Protein AF-0000000086332291 (afdb_homodimer)

Nearest PDB structures (foldseek):
  6luk-assembly1_A  TM=1.009E+00  e=7.970E-09  Homo sapiens
  6luj-assembly1_D  TM=1.005E+00  e=1.489E-07  Homo sapiens
  5j8y-assembly2_D  TM=8.032E-01  e=4.039E-04  Drosophila melanogaster
  8p2m-assembly1_A  TM=8.450E-01  e=1.817E-02  Caenorhabditis elegans
  8p2m-assembly1_I  TM=8.475E-01  e=2.737E-02  Caenorhabditis elegans

Foldseek 3Di:
DDPPPPDPPDDPDDPCPDDDDDDDDDDDDPPPPDPPPPCPVPVPPPPPPDPPQLCPFFLVRQLVVVVVVVPVVLSVLSVVVRPGSNNLLVDDLCCQQPVSPDDNVVSVCCVPVPSVVSNVVVVVVVVD/DDPPDPPDPDPPDDPPPDDDPDDPDDDDDPPPPDDPPPCPVPVPPPPPPDPPQLCPFFLVRQLVVCVVVVNVVLSVLSVVVRPGSNNLLVDDLCCQCPVSPDHNVVSVCCVPVPSVVSNVVVVVVVVD

Structure (mmCIF, N/CA/C/O backbone):
data_AF-0000000086332291-model_v1
#
loop_
_entity.id
_entity.type
_entity.pdbx_description
1 polymer 'SAM domain-containing protein'
#
loop_
_atom_site.group_PDB
_atom_site.id
_atom_site.type_symbol
_atom_site.label_atom_id
_atom_site.label_alt_id
_atom_site.label_comp_id
_atom_site.label_asym_id
_atom_site.label_entity_id
_atom_site.label_seq_id
_atom_site.pdbx_PDB_ins_code
_atom_site.Cartn_x
_atom_site.Cartn_y
_atom_site.Cartn_z
_atom_site.occupancy
_atom_site.B_iso_or_equiv
_atom_site.auth_seq_id
_atom_site.auth_comp_id
_atom_site.auth_asym_id
_atom_site.auth_atom_id
_atom_site.pdbx_PDB_model_num
ATOM 1 N N . MET A 1 1 ? 34.625 -49.719 -41.875 1 24.56 1 MET A N 1
ATOM 2 C CA . MET A 1 1 ? 36 -50.156 -41.656 1 24.56 1 MET A CA 1
ATOM 3 C C . MET A 1 1 ? 36.125 -50.75 -40.25 1 24.56 1 MET A C 1
ATOM 5 O O . MET A 1 1 ? 35.219 -50.656 -39.438 1 24.56 1 MET A O 1
ATOM 9 N N . LEU A 1 2 ? 37.375 -50.656 -39.812 1 24 2 LEU A N 1
ATOM 10 C CA . LEU A 1 2 ? 38.281 -51.156 -38.812 1 24 2 LEU A CA 1
ATOM 11 C C . LEU A 1 2 ? 37.812 -50.781 -37.406 1 24 2 LEU A C 1
ATOM 13 O O . LEU A 1 2 ? 37.562 -49.594 -37.125 1 24 2 LEU A O 1
ATOM 17 N N . LEU A 1 3 ? 37.406 -51.844 -36.594 1 31.42 3 LEU A N 1
ATOM 18 C CA . LEU A 1 3 ? 37.062 -52.25 -35.219 1 31.42 3 LEU A CA 1
ATOM 19 C C . LEU A 1 3 ? 38.156 -51.844 -34.25 1 31.42 3 LEU A C 1
ATOM 21 O O . LEU A 1 3 ? 39.188 -52.5 -34.125 1 31.42 3 LEU A O 1
ATOM 25 N N . MET A 1 4 ? 38.75 -50.406 -34.406 1 28.39 4 MET A N 1
ATOM 26 C CA . MET A 1 4 ? 40 -50.281 -33.688 1 28.39 4 MET A CA 1
ATOM 27 C C . MET A 1 4 ? 39.844 -50.625 -32.219 1 28.39 4 MET A C 1
ATOM 29 O O . MET A 1 4 ? 38.938 -50.094 -31.547 1 28.39 4 MET A O 1
ATOM 33 N N . ASP A 1 5 ? 40.281 -51.812 -31.812 1 28.91 5 ASP A N 1
ATOM 34 C CA . ASP A 1 5 ? 40.281 -52.594 -30.578 1 28.91 5 ASP A CA 1
ATOM 35 C C . ASP A 1 5 ? 41.125 -51.906 -29.5 1 28.91 5 ASP A C 1
ATOM 37 O O . ASP A 1 5 ? 42.344 -52.094 -29.422 1 28.91 5 ASP A O 1
ATOM 41 N N . VAL A 1 6 ? 41.062 -50.438 -29.438 1 35.38 6 VAL A N 1
ATOM 42 C CA . VAL A 1 6 ? 42.156 -49.906 -28.625 1 35.38 6 VAL A CA 1
ATOM 43 C C . VAL A 1 6 ? 42.188 -50.625 -27.266 1 35.38 6 VAL A C 1
ATOM 45 O O . VAL A 1 6 ? 41.125 -51.062 -26.766 1 35.38 6 VAL A O 1
ATOM 48 N N . PRO A 1 7 ? 43.406 -51.031 -26.922 1 31.02 7 PRO A N 1
ATOM 49 C CA . PRO A 1 7 ? 44.031 -51.875 -25.875 1 31.02 7 PRO A CA 1
ATOM 50 C C . PRO A 1 7 ? 43.656 -51.406 -24.469 1 31.02 7 PRO A C 1
ATOM 52 O O . PRO A 1 7 ? 43.281 -50.25 -24.281 1 31.02 7 PRO A O 1
ATOM 55 N N . SER A 1 8 ? 43.438 -52.438 -23.562 1 27.67 8 SER A N 1
ATOM 56 C CA . SER A 1 8 ? 42.969 -52.688 -22.203 1 27.67 8 SER A CA 1
ATOM 57 C C . SER A 1 8 ? 43.875 -52 -21.188 1 27.67 8 SER A C 1
ATOM 59 O O . SER A 1 8 ? 44.969 -52.438 -20.922 1 27.67 8 SER A O 1
ATOM 61 N N . ARG A 1 9 ? 43.969 -50.5 -21.391 1 30.17 9 ARG A N 1
ATOM 62 C CA . ARG A 1 9 ? 44.906 -49.781 -20.531 1 30.17 9 ARG A CA 1
ATOM 63 C C . ARG A 1 9 ? 44.844 -50.281 -19.094 1 30.17 9 ARG A C 1
ATOM 65 O O . ARG A 1 9 ? 43.75 -50.344 -18.484 1 30.17 9 ARG A O 1
ATOM 72 N N . GLU A 1 10 ? 45.844 -51.156 -18.781 1 27.47 10 GLU A N 1
ATOM 73 C CA . GLU A 1 10 ? 46.125 -51.875 -17.531 1 27.47 10 GLU A CA 1
ATOM 74 C C . GLU A 1 10 ? 46.031 -50.938 -16.328 1 27.47 10 GLU A C 1
ATOM 76 O O . GLU A 1 10 ? 46.188 -49.719 -16.453 1 27.47 10 GLU A O 1
ATOM 81 N N . GLU A 1 11 ? 45.5 -51.438 -15.109 1 29.56 11 GLU A N 1
ATOM 82 C CA . GLU A 1 11 ? 44.812 -51.125 -13.852 1 29.56 11 GLU A CA 1
ATOM 83 C C . GLU A 1 11 ? 45.781 -50.531 -12.836 1 29.56 11 GLU A C 1
ATOM 85 O O . GLU A 1 11 ? 45.375 -50.156 -11.727 1 29.56 11 GLU A O 1
ATOM 90 N N . PRO A 1 12 ? 46.75 -49.438 -13.18 1 34.62 12 PRO A N 1
ATOM 91 C CA . PRO A 1 12 ? 47.875 -49.531 -12.273 1 34.62 12 PRO A CA 1
ATOM 92 C C . PRO A 1 12 ? 47.469 -49.531 -10.805 1 34.62 12 PRO A C 1
ATOM 94 O O . PRO A 1 12 ? 46.531 -48.812 -10.422 1 34.62 12 PRO A O 1
ATOM 97 N N . PRO A 1 13 ? 47.719 -50.688 -10.086 1 27.75 13 PRO A N 1
ATOM 98 C CA . PRO A 1 13 ? 47.188 -51.031 -8.773 1 27.75 13 PRO A CA 1
ATOM 99 C C . PRO A 1 13 ? 47.375 -49.938 -7.742 1 27.75 13 PRO A C 1
ATOM 101 O O . PRO A 1 13 ? 48.156 -48.969 -7.977 1 27.75 13 PRO A O 1
ATOM 104 N N . SER A 1 14 ? 47 -50.219 -6.426 1 28.84 14 SER A N 1
ATOM 105 C CA . SER A 1 14 ? 46.375 -49.812 -5.164 1 28.84 14 SER A CA 1
ATOM 106 C C . SER A 1 14 ? 47.406 -49.219 -4.211 1 28.84 14 SER A C 1
ATOM 108 O O . SER A 1 14 ? 48.188 -49.938 -3.613 1 28.84 14 SER A O 1
ATOM 110 N N . VAL A 1 15 ? 48.031 -48.062 -4.672 1 23.7 15 VAL A N 1
ATOM 111 C CA . VAL A 1 15 ? 49.156 -47.688 -3.805 1 23.7 15 VAL A CA 1
ATOM 112 C C . VAL A 1 15 ? 48.688 -47.625 -2.357 1 23.7 15 VAL A C 1
ATOM 114 O O . VAL A 1 15 ? 47.781 -46.844 -2.039 1 23.7 15 VAL A O 1
ATOM 117 N N . LYS A 1 16 ? 49 -48.625 -1.653 1 26.97 16 LYS A N 1
ATOM 118 C CA . LYS A 1 16 ? 48.625 -49 -0.288 1 26.97 16 LYS A CA 1
ATOM 119 C C . LYS A 1 16 ? 49.219 -48 0.719 1 26.97 16 LYS A C 1
ATOM 121 O O . LYS A 1 16 ? 49.219 -48.25 1.925 1 26.97 16 LYS A O 1
ATOM 126 N N . MET A 1 17 ? 49.406 -46.625 0.432 1 24.83 17 MET A N 1
ATOM 127 C CA . MET A 1 17 ? 50.406 -46.156 1.377 1 24.83 17 MET A CA 1
ATOM 128 C C . MET A 1 17 ? 49.969 -46.406 2.814 1 24.83 17 MET A C 1
ATOM 130 O O . MET A 1 17 ? 48.812 -46.125 3.168 1 24.83 17 MET A O 1
ATOM 134 N N . PRO A 1 18 ? 50.844 -47 3.605 1 23 18 PRO A N 1
ATOM 135 C CA . PRO A 1 18 ? 50.781 -47.688 4.887 1 23 18 PRO A CA 1
ATOM 136 C C . PRO A 1 18 ? 50.219 -46.812 6.012 1 23 18 PRO A C 1
ATOM 138 O O . PRO A 1 18 ? 49.25 -47.188 6.66 1 23 18 PRO A O 1
ATOM 141 N N . ASN A 1 19 ? 51.188 -46.344 6.852 1 21.98 19 ASN A N 1
ATOM 142 C CA . ASN A 1 19 ? 51.5 -46.812 8.195 1 21.98 19 ASN A CA 1
ATOM 143 C C . ASN A 1 19 ? 50.75 -46.031 9.258 1 21.98 19 ASN A C 1
ATOM 145 O O . ASN A 1 19 ? 50.094 -46.594 10.125 1 21.98 19 ASN A O 1
ATOM 149 N N . ASP A 1 20 ? 51.5 -44.969 10.031 1 22.02 20 ASP A N 1
ATOM 150 C CA . ASP A 1 20 ? 51.906 -45.062 11.422 1 22.02 20 ASP A CA 1
ATOM 151 C C . ASP A 1 20 ? 50.906 -44.406 12.352 1 22.02 20 ASP A C 1
ATOM 153 O O . ASP A 1 20 ? 49.969 -43.75 11.898 1 22.02 20 ASP A O 1
ATOM 157 N N . VAL A 1 21 ? 51.281 -43.188 12.953 1 24.91 21 VAL A N 1
ATOM 158 C CA . VAL A 1 21 ? 51.531 -42.969 14.383 1 24.91 21 VAL A CA 1
ATOM 159 C C . VAL A 1 21 ? 50.219 -42.625 15.086 1 24.91 21 VAL A C 1
ATOM 161 O O . VAL A 1 21 ? 49.25 -42.25 14.438 1 24.91 21 VAL A O 1
ATOM 164 N N . PRO A 1 22 ? 50.156 -41.375 16.031 1 24.56 22 PRO A N 1
ATOM 165 C CA . PRO A 1 22 ? 50.188 -41.344 17.5 1 24.56 22 PRO A CA 1
ATOM 166 C C . PRO A 1 22 ? 48.781 -41.312 18.109 1 24.56 22 PRO A C 1
ATOM 168 O O . PRO A 1 22 ? 47.812 -40.938 17.438 1 24.56 22 PRO A O 1
ATOM 171 N N . ALA A 1 23 ? 48.781 -41.531 19.484 1 25.06 23 ALA A N 1
ATOM 172 C CA . ALA A 1 23 ? 47.906 -42.062 20.516 1 25.06 23 ALA A CA 1
ATOM 173 C C . ALA A 1 23 ? 46.75 -41.125 20.844 1 25.06 23 ALA A C 1
ATOM 175 O O . ALA A 1 23 ? 45.594 -41.5 20.766 1 25.06 23 ALA A O 1
ATOM 176 N N . ALA A 1 24 ? 46.906 -40.438 22.109 1 20.72 24 ALA A N 1
ATOM 177 C CA . ALA A 1 24 ? 46.125 -40.719 23.312 1 20.72 24 ALA A CA 1
ATOM 178 C C . ALA A 1 24 ? 44.906 -39.812 23.406 1 20.72 24 ALA A C 1
ATOM 180 O O . ALA A 1 24 ? 43.781 -40.281 23.562 1 20.72 24 ALA A O 1
ATOM 181 N N . ASP A 1 25 ? 45.062 -38.531 24.141 1 23.64 25 ASP A N 1
ATOM 182 C CA . ASP A 1 25 ? 44.562 -38.281 25.5 1 23.64 25 ASP A CA 1
ATOM 183 C C . ASP A 1 25 ? 43.125 -37.844 25.484 1 23.64 25 ASP A C 1
ATOM 185 O O . ASP A 1 25 ? 42.625 -37.375 24.469 1 23.64 25 ASP A O 1
ATOM 189 N N . GLY A 1 26 ? 42.406 -37.781 26.703 1 20.34 26 GLY A N 1
ATOM 190 C CA . GLY A 1 26 ? 41.125 -38.031 27.312 1 20.34 26 GLY A CA 1
ATOM 191 C C . GLY A 1 26 ? 40.188 -36.844 27.172 1 20.34 26 GLY A C 1
ATOM 192 O O . GLY A 1 26 ? 39.031 -36.906 27.609 1 20.34 26 GLY A O 1
ATOM 193 N N . LYS A 1 27 ? 40.781 -35.562 27.422 1 24.64 27 LYS A N 1
ATOM 194 C CA . LYS A 1 27 ? 40.031 -34.719 28.344 1 24.64 27 LYS A CA 1
ATOM 195 C C . LYS A 1 27 ? 38.562 -34.625 27.938 1 24.64 27 LYS A C 1
ATOM 197 O O . LYS A 1 27 ? 38.25 -34.719 26.75 1 24.64 27 LYS A O 1
ATOM 202 N N . GLU A 1 28 ? 37.875 -33.5 28.594 1 27.2 28 GLU A N 1
ATOM 203 C CA . GLU A 1 28 ? 36.656 -33.312 29.359 1 27.2 28 GLU A CA 1
ATOM 204 C C . GLU A 1 28 ? 35.469 -33.031 28.422 1 27.2 28 GLU A C 1
ATOM 206 O O . GLU A 1 28 ? 35.656 -32.594 27.297 1 27.2 28 GLU A O 1
ATOM 211 N N . PRO A 1 29 ? 34.25 -33.094 29.156 1 26.3 29 PRO A N 1
ATOM 212 C CA . PRO A 1 29 ? 32.812 -33.281 28.797 1 26.3 29 PRO A CA 1
ATOM 213 C C . PRO A 1 29 ? 32.281 -32.094 27.984 1 26.3 29 PRO A C 1
ATOM 21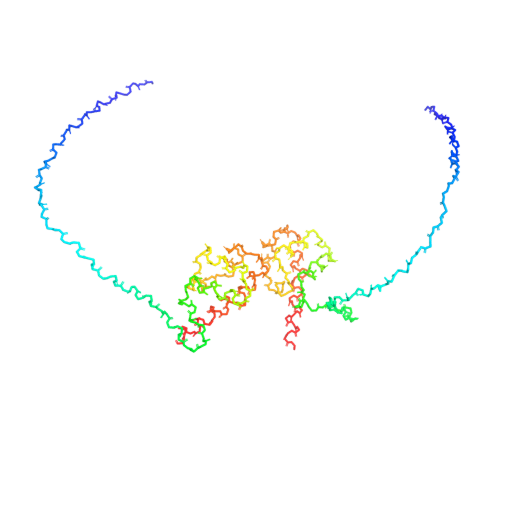5 O O . PRO A 1 29 ? 32.812 -30.984 28.047 1 26.3 29 PRO A O 1
ATOM 218 N N . ALA A 1 30 ? 31.594 -32.344 27.078 1 28.08 30 ALA A N 1
ATOM 219 C CA . ALA A 1 30 ? 30.766 -31.641 26.094 1 28.08 30 ALA A CA 1
ATOM 220 C C . ALA A 1 30 ? 29.719 -30.766 26.781 1 28.08 30 ALA A C 1
ATOM 222 O O . ALA A 1 30 ? 28.766 -30.328 26.141 1 28.08 30 ALA A O 1
ATOM 223 N N . GLY A 1 31 ? 30.031 -30.203 27.969 1 25.56 31 GLY A N 1
ATOM 224 C CA . GLY A 1 31 ? 28.719 -29.844 28.453 1 25.56 31 GLY A CA 1
ATOM 225 C C . GLY A 1 31 ? 27.922 -29.031 27.453 1 25.56 31 GLY A C 1
ATOM 226 O O . GLY A 1 31 ? 28.469 -28.219 26.719 1 25.56 31 GLY A O 1
ATOM 227 N N . VAL A 1 32 ? 26.672 -29.531 27.125 1 31.48 32 VAL A N 1
ATOM 228 C CA . VAL A 1 32 ? 25.531 -29.219 26.281 1 31.48 32 VAL A CA 1
ATOM 229 C C . VAL A 1 32 ? 24.984 -27.844 26.625 1 31.48 32 VAL A C 1
ATOM 231 O O . VAL A 1 32 ? 24.312 -27.656 27.641 1 31.48 32 VAL A O 1
ATOM 234 N N . GLU A 1 33 ? 25.766 -26.844 26.984 1 30.08 33 GLU A N 1
ATOM 235 C CA . GLU A 1 33 ? 24.891 -25.781 27.484 1 30.08 33 GLU A CA 1
ATOM 236 C C . GLU A 1 33 ? 23.797 -25.453 26.469 1 30.08 33 GLU A C 1
ATOM 238 O O . GLU A 1 33 ? 24.031 -25.516 25.266 1 30.08 33 GLU A O 1
ATOM 243 N N . ASN A 1 34 ? 22.5 -25.344 27.047 1 27.5 34 ASN A N 1
ATOM 244 C CA . ASN A 1 34 ? 21.125 -25.094 26.641 1 27.5 34 ASN A CA 1
ATOM 245 C C . ASN A 1 34 ? 21 -23.781 25.875 1 27.5 34 ASN A C 1
ATOM 247 O O . ASN A 1 34 ? 21.266 -22.703 26.422 1 27.5 34 ASN A O 1
ATOM 251 N N . LYS A 1 35 ? 21.344 -23.766 24.688 1 28.61 35 LYS A N 1
ATOM 252 C CA . LYS A 1 35 ? 20.984 -22.688 23.766 1 28.61 35 LYS A CA 1
ATOM 253 C C . LYS A 1 35 ? 19.547 -22.219 23.969 1 28.61 35 LYS A C 1
ATOM 255 O O . LYS A 1 35 ? 18.625 -23.031 23.953 1 28.61 35 LYS A O 1
ATOM 260 N N . THR A 1 36 ? 19.406 -21.266 24.828 1 29.56 36 THR A N 1
ATOM 261 C CA . THR A 1 36 ? 18.172 -20.531 25.062 1 29.56 36 THR A CA 1
ATOM 262 C C . THR A 1 36 ? 17.469 -20.25 23.734 1 29.56 36 THR A C 1
ATOM 264 O O . THR A 1 36 ? 18.109 -19.875 22.75 1 29.56 36 THR A O 1
ATOM 267 N N . ASN A 1 37 ? 16.328 -20.938 23.516 1 27.38 37 ASN A N 1
ATOM 268 C CA . ASN A 1 37 ? 15.266 -20.984 22.5 1 27.38 37 ASN A CA 1
ATOM 269 C C . ASN A 1 37 ? 14.742 -19.578 22.203 1 27.38 37 ASN A C 1
ATOM 271 O O . ASN A 1 37 ? 14.133 -18.938 23.062 1 27.38 37 ASN A O 1
ATOM 275 N N . GLY A 1 38 ? 15.578 -18.625 21.797 1 30.72 38 GLY A N 1
ATOM 276 C CA . GLY A 1 38 ? 14.875 -17.469 21.266 1 30.72 38 GLY A CA 1
ATOM 277 C C . GLY A 1 38 ? 13.57 -17.828 20.562 1 30.72 38 GLY A C 1
ATOM 278 O O . GLY A 1 38 ? 13.555 -18.656 19.656 1 30.72 38 GLY A O 1
ATOM 279 N N . SER A 1 39 ? 12.516 -17.812 21.312 1 33.56 39 SER A N 1
ATOM 280 C CA . SER A 1 39 ? 11.141 -18.109 20.906 1 33.56 39 SER A CA 1
ATOM 281 C C . SER A 1 39 ? 10.789 -17.391 19.609 1 33.56 39 SER A C 1
ATOM 283 O O . SER A 1 39 ? 10.539 -16.188 19.594 1 33.56 39 SER A O 1
ATOM 285 N N . VAL A 1 40 ? 11.625 -17.422 18.625 1 36.62 40 VAL A N 1
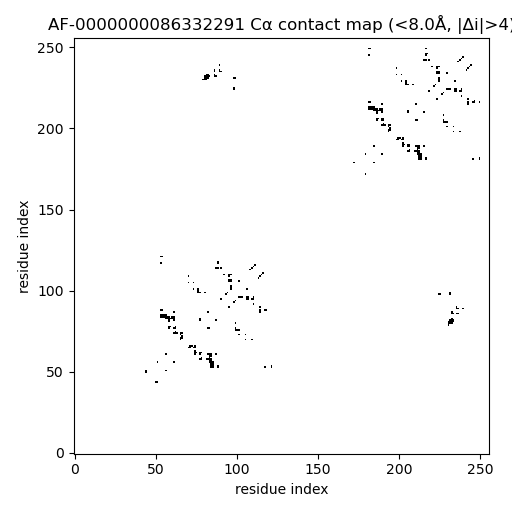ATOM 286 C CA . VAL A 1 40 ? 10.953 -17.125 17.359 1 36.62 40 VAL A CA 1
ATOM 287 C C . VAL A 1 40 ? 9.547 -17.719 17.375 1 36.62 40 VAL A C 1
ATOM 289 O O . VAL A 1 40 ? 9.375 -18.922 17.516 1 36.62 40 VAL A O 1
ATOM 292 N N . GLU A 1 41 ? 8.664 -17.047 18.062 1 33.22 41 GLU A N 1
ATOM 293 C CA . GLU A 1 41 ? 7.262 -17.438 17.922 1 33.22 41 GLU A CA 1
ATOM 294 C C . GLU A 1 41 ? 6.957 -17.953 16.531 1 33.22 41 GLU A C 1
ATOM 296 O O . GLU A 1 41 ? 7.016 -17.203 15.547 1 33.22 41 GLU A O 1
ATOM 301 N N . ASN A 1 42 ? 7.582 -18.922 16.062 1 32.16 42 ASN A N 1
ATOM 302 C CA . ASN A 1 42 ? 7.066 -19.828 15.039 1 32.16 42 ASN A CA 1
ATOM 303 C C . ASN A 1 42 ? 5.543 -19.906 15.086 1 32.16 42 ASN A C 1
ATOM 305 O O . ASN A 1 42 ? 4.98 -20.562 15.969 1 32.16 42 ASN A O 1
ATOM 309 N N . LYS A 1 43 ? 4.824 -18.719 14.992 1 35.47 43 LYS A N 1
ATOM 310 C CA . LYS A 1 43 ? 3.391 -18.891 14.781 1 35.47 43 LYS A CA 1
ATOM 311 C C . LYS A 1 43 ? 3.08 -20.25 14.156 1 35.47 43 LYS A C 1
ATOM 313 O O . LYS A 1 43 ? 3.643 -20.594 13.117 1 35.47 43 LYS A O 1
ATOM 318 N N . THR A 1 44 ? 2.826 -21.203 14.906 1 35.78 44 THR A N 1
ATOM 319 C CA . THR A 1 44 ? 2.334 -22.562 14.727 1 35.78 44 THR A CA 1
ATOM 320 C C . THR A 1 44 ? 1.535 -22.688 13.438 1 35.78 44 THR A C 1
ATOM 322 O O . THR A 1 44 ? 0.712 -21.828 13.125 1 35.78 44 THR A O 1
ATOM 325 N N . VAL A 1 45 ? 2.15 -23.094 12.32 1 42.16 45 VAL A N 1
ATOM 326 C CA . VAL A 1 45 ? 1.347 -23.75 11.297 1 42.16 45 VAL A CA 1
ATOM 327 C C . VAL A 1 45 ? 0.173 -24.469 11.953 1 42.16 45 VAL A C 1
ATOM 329 O O . VAL A 1 45 ? 0.36 -25.484 12.625 1 42.16 45 VAL A O 1
ATOM 332 N N . GLU A 1 46 ? -0.603 -23.859 12.781 1 40.69 46 GLU A N 1
ATOM 333 C CA . GLU A 1 46 ? -1.741 -24.672 13.211 1 40.69 46 GLU A CA 1
ATOM 334 C C . GLU A 1 46 ? -2.061 -25.766 12.188 1 40.69 46 GLU A C 1
ATOM 336 O O . GLU A 1 46 ? -1.825 -25.594 10.992 1 40.69 46 GLU A O 1
ATOM 341 N N . GLU A 1 47 ? -2.092 -27.031 12.508 1 39.47 47 GLU A N 1
ATOM 342 C CA . GLU A 1 47 ? -2.461 -28.312 11.914 1 39.47 47 GLU A CA 1
ATOM 343 C C . GLU A 1 47 ? -3.5 -28.125 10.812 1 39.47 47 GLU A C 1
ATOM 345 O O . GLU A 1 47 ? -3.959 -29.094 10.211 1 39.47 47 GLU A O 1
ATOM 350 N N . ASN A 1 48 ? -4.469 -27.297 10.977 1 42.41 48 ASN A N 1
ATOM 351 C CA . ASN A 1 48 ? -5.578 -27.406 10.031 1 42.41 48 ASN A CA 1
ATOM 352 C C . ASN A 1 48 ? -5.168 -26.953 8.633 1 42.41 48 ASN A C 1
ATOM 354 O O . ASN A 1 48 ? -4.98 -25.766 8.398 1 42.41 48 ASN A O 1
ATOM 358 N N . GLY A 1 49 ? -4.039 -27.484 7.895 1 48.97 49 GLY A N 1
ATOM 359 C CA . GLY A 1 49 ? -3.656 -27.312 6.504 1 48.97 49 GLY A CA 1
ATOM 360 C C . GLY A 1 49 ? -3.885 -25.906 5.992 1 48.97 49 GLY A C 1
ATOM 361 O O . GLY A 1 49 ? -3.836 -25.656 4.785 1 48.97 49 GLY A O 1
ATOM 362 N N . GLN A 1 50 ? -4.68 -25.109 6.586 1 56.94 50 GLN A N 1
ATOM 363 C CA . GLN A 1 50 ? -5.141 -23.844 6.047 1 56.94 50 GLN A CA 1
ATOM 364 C C . GLN A 1 50 ? -4.059 -22.766 6.168 1 56.94 50 GLN A C 1
ATOM 366 O O . GLN A 1 50 ? -3.438 -22.625 7.223 1 56.94 50 GLN A O 1
ATOM 371 N N . PHE A 1 51 ? -3.377 -22.391 5.164 1 66.75 51 PHE A N 1
ATOM 372 C CA . PHE A 1 51 ? -2.49 -21.234 5.168 1 66.75 51 PHE A CA 1
ATOM 373 C C . PHE A 1 51 ? -3.033 -20.141 6.078 1 66.75 51 PHE A C 1
ATOM 375 O O . PHE A 1 51 ? -4.246 -19.984 6.215 1 66.75 51 PHE A O 1
ATOM 382 N N . PRO A 1 52 ? -2.088 -19.75 6.945 1 82.38 52 PRO A N 1
ATOM 383 C CA . PRO A 1 52 ? -2.51 -18.625 7.789 1 82.38 52 PRO A CA 1
ATOM 384 C C . PRO A 1 52 ? -3.215 -17.531 6.996 1 82.38 52 PRO A C 1
ATOM 386 O O . PRO A 1 52 ? -3.055 -17.438 5.777 1 82.38 52 PRO A O 1
ATOM 389 N N . ASP A 1 53 ? -4.07 -16.938 7.586 1 91.94 53 ASP A N 1
ATOM 390 C CA . ASP A 1 53 ? -4.781 -15.797 7.016 1 91.94 53 ASP A CA 1
ATOM 391 C C . ASP A 1 53 ? -3.805 -14.789 6.414 1 91.94 53 ASP A C 1
ATOM 393 O O . ASP A 1 53 ? -2.895 -14.312 7.098 1 91.94 53 ASP A O 1
ATOM 397 N N . PRO A 1 54 ? -3.916 -14.531 5.121 1 96.12 54 PRO A N 1
ATOM 398 C CA . PRO A 1 54 ? -3.02 -13.586 4.453 1 96.12 54 PRO A CA 1
ATOM 399 C C . PRO A 1 54 ? -2.91 -12.25 5.195 1 96.12 54 PRO A C 1
ATOM 401 O O . PRO A 1 54 ? -1.859 -11.609 5.16 1 96.12 54 PRO A O 1
ATOM 404 N N . ALA A 1 55 ? -3.973 -11.953 5.863 1 95.75 55 ALA A N 1
ATOM 405 C CA . ALA A 1 55 ? -3.963 -10.688 6.598 1 95.75 55 ALA A CA 1
ATOM 406 C C . ALA A 1 55 ? -2.887 -10.688 7.68 1 95.75 55 ALA A C 1
ATOM 408 O O . ALA A 1 55 ? -2.492 -9.633 8.172 1 95.75 55 ALA A O 1
ATOM 409 N N . GLU A 1 56 ? -2.41 -11.82 8.031 1 96.25 56 GLU A N 1
ATOM 410 C CA . GLU A 1 56 ? -1.415 -11.953 9.094 1 96.25 56 GLU A CA 1
ATOM 411 C C . GLU A 1 56 ? -0.045 -12.305 8.523 1 96.25 56 GLU A C 1
ATOM 413 O O . GLU A 1 56 ? 0.921 -12.469 9.273 1 96.25 56 GLU A O 1
ATOM 418 N N . TRP A 1 57 ? 0.028 -12.367 7.223 1 97.94 57 TRP A N 1
ATOM 419 C CA . TRP A 1 57 ? 1.287 -12.742 6.59 1 97.94 57 TRP A CA 1
ATOM 420 C C . TRP A 1 57 ? 2.332 -11.648 6.766 1 97.94 57 TRP A C 1
ATOM 422 O O . TRP A 1 57 ? 2.029 -10.461 6.609 1 97.94 57 TRP A O 1
ATOM 432 N N . ALA A 1 58 ? 3.514 -12.039 7.094 1 97.81 58 ALA A N 1
ATOM 433 C CA . ALA A 1 58 ? 4.688 -11.18 6.969 1 97.81 58 ALA A CA 1
ATOM 434 C C . ALA A 1 58 ? 5.227 -11.188 5.539 1 97.81 58 ALA A C 1
ATOM 436 O O . ALA A 1 58 ? 4.793 -11.992 4.711 1 97.81 58 ALA A O 1
ATOM 437 N N . VAL A 1 59 ? 6.227 -10.305 5.332 1 98.56 59 VAL A N 1
ATOM 438 C CA . VAL A 1 59 ? 6.848 -10.227 4.016 1 98.56 59 VAL A CA 1
ATOM 439 C C . VAL A 1 59 ? 7.414 -11.586 3.625 1 98.56 59 VAL A C 1
ATOM 441 O O . VAL A 1 59 ? 7.25 -12.031 2.486 1 98.56 59 VAL A O 1
ATOM 444 N N . THR A 1 60 ? 7.98 -12.258 4.531 1 98.19 60 THR A N 1
ATOM 445 C CA . THR A 1 60 ? 8.594 -13.555 4.273 1 98.19 60 THR A CA 1
ATOM 446 C C . THR A 1 60 ? 7.531 -14.586 3.893 1 98.19 60 THR A C 1
ATOM 448 O O . THR A 1 60 ? 7.77 -15.445 3.043 1 98.19 60 THR A O 1
ATOM 451 N N . ASP A 1 61 ? 6.398 -14.469 4.512 1 98.12 61 ASP A N 1
ATOM 452 C CA . ASP A 1 61 ? 5.305 -15.383 4.199 1 98.12 61 ASP A CA 1
ATOM 453 C C . ASP A 1 61 ? 4.801 -15.172 2.773 1 98.12 61 ASP A C 1
ATOM 455 O O . ASP A 1 61 ? 4.504 -16.141 2.062 1 98.12 61 ASP A O 1
ATOM 459 N N . VAL A 1 62 ? 4.738 -13.922 2.332 1 98.5 62 VAL A N 1
ATOM 460 C CA . VAL A 1 62 ? 4.297 -13.594 0.982 1 98.5 62 VAL A CA 1
ATOM 461 C C . VAL A 1 62 ? 5.285 -14.156 -0.038 1 98.5 62 VAL A C 1
ATOM 463 O O . VAL A 1 62 ? 4.883 -14.766 -1.029 1 98.5 62 VAL A O 1
ATOM 466 N N . VAL A 1 63 ? 6.516 -14.008 0.262 1 98.56 63 VAL A N 1
ATOM 467 C CA . VAL A 1 63 ? 7.57 -14.492 -0.624 1 98.56 63 VAL A CA 1
ATOM 468 C C . VAL A 1 63 ? 7.48 -16 -0.757 1 98.56 63 VAL A C 1
ATOM 470 O O . VAL A 1 63 ? 7.516 -16.547 -1.868 1 98.56 63 VAL A O 1
ATOM 473 N N . ASP A 1 64 ? 7.301 -16.656 0.364 1 97.94 64 ASP A N 1
ATOM 474 C CA . ASP A 1 64 ? 7.227 -18.109 0.366 1 97.94 64 ASP A CA 1
ATOM 475 C C . ASP A 1 64 ? 5.996 -18.594 -0.395 1 97.94 64 ASP A C 1
ATOM 477 O O . ASP A 1 64 ? 6.055 -19.609 -1.099 1 97.94 64 ASP A O 1
ATOM 481 N N . TYR A 1 65 ? 4.914 -17.922 -0.249 1 97.81 65 TYR A N 1
ATOM 482 C CA . TYR A 1 65 ? 3.689 -18.281 -0.957 1 97.81 65 TYR A CA 1
ATOM 483 C C . TYR A 1 65 ? 3.908 -18.266 -2.465 1 97.81 65 TYR A C 1
ATOM 485 O O . TYR A 1 65 ? 3.541 -19.219 -3.156 1 97.81 65 TYR A O 1
ATOM 493 N N . PHE A 1 66 ? 4.52 -17.234 -2.959 1 98.38 66 PHE A N 1
ATOM 494 C CA . PHE A 1 66 ? 4.633 -17.094 -4.406 1 98.38 66 PHE A CA 1
ATOM 495 C C . PHE A 1 66 ? 5.73 -18 -4.953 1 98.38 66 PHE A C 1
ATOM 497 O O . PHE A 1 66 ? 5.645 -18.469 -6.086 1 98.38 66 PHE A O 1
ATOM 504 N N . LYS A 1 67 ? 6.742 -18.266 -4.098 1 98.19 67 LYS A N 1
ATOM 505 C CA . LYS A 1 67 ? 7.695 -19.297 -4.5 1 98.19 67 LYS A CA 1
ATOM 506 C C . LYS A 1 67 ? 7.012 -20.656 -4.668 1 98.19 67 LYS A C 1
ATOM 508 O O . LYS A 1 67 ? 7.219 -21.328 -5.672 1 98.19 67 LYS A O 1
ATOM 513 N N . ALA A 1 68 ? 6.188 -20.969 -3.697 1 97.31 68 ALA A N 1
ATOM 514 C CA . ALA A 1 68 ? 5.469 -22.234 -3.723 1 97.31 68 ALA A CA 1
ATOM 515 C C . ALA A 1 68 ? 4.492 -22.281 -4.895 1 97.31 68 ALA A C 1
ATOM 517 O O . ALA A 1 68 ? 4.238 -23.359 -5.449 1 97.31 68 ALA A O 1
ATOM 518 N N . ALA A 1 69 ? 4.023 -21.156 -5.348 1 97.38 69 ALA A N 1
ATOM 519 C CA . ALA A 1 69 ? 3.047 -21.062 -6.43 1 97.38 69 ALA A CA 1
ATOM 520 C C . ALA A 1 69 ? 3.732 -21.078 -7.793 1 97.38 69 ALA A C 1
ATOM 522 O O . ALA A 1 69 ? 3.066 -21.062 -8.828 1 97.38 69 ALA A O 1
ATOM 523 N N . GLY A 1 70 ? 4.98 -21.062 -7.812 1 97.75 70 GLY A N 1
ATOM 524 C CA . GLY A 1 70 ? 5.727 -21.203 -9.055 1 97.75 70 GLY A CA 1
ATOM 525 C C . GLY A 1 70 ? 6.316 -19.891 -9.547 1 97.75 70 GLY A C 1
ATOM 526 O O . GLY A 1 70 ? 6.789 -19.812 -10.68 1 97.75 70 GLY A O 1
ATOM 527 N N . PHE A 1 71 ? 6.262 -18.844 -8.742 1 98.44 71 PHE A N 1
ATOM 528 C CA . PHE A 1 71 ? 6.785 -17.531 -9.109 1 98.44 71 PHE A CA 1
ATOM 529 C C . PHE A 1 71 ? 8.047 -17.203 -8.32 1 98.44 71 PHE A C 1
ATOM 531 O O . PHE A 1 71 ? 8.148 -16.141 -7.699 1 98.44 71 PHE A O 1
ATOM 538 N N . GLU A 1 72 ? 9 -18.125 -8.406 1 97.94 72 GLU A N 1
ATOM 539 C CA . GLU A 1 72 ? 10.227 -18 -7.637 1 97.94 72 GLU A CA 1
ATOM 540 C C . GLU A 1 72 ? 11.031 -16.781 -8.078 1 97.94 72 GLU A C 1
ATOM 542 O O . GLU A 1 72 ? 11.617 -16.078 -7.246 1 97.94 72 GLU A O 1
ATOM 547 N N . GLU A 1 73 ? 11.031 -16.516 -9.414 1 98.19 73 GLU A N 1
ATOM 548 C CA . GLU A 1 73 ? 11.797 -15.398 -9.961 1 98.19 73 GLU A CA 1
ATOM 549 C C . GLU A 1 73 ? 11.188 -14.055 -9.555 1 98.19 73 GLU A C 1
ATOM 551 O O . GLU A 1 73 ? 11.906 -13.078 -9.344 1 98.19 73 GLU A O 1
ATOM 556 N N . GLN A 1 74 ? 9.898 -14.031 -9.406 1 98.38 74 GLN A N 1
ATOM 557 C CA . GLN A 1 74 ? 9.188 -12.781 -9.125 1 98.38 74 GLN A CA 1
ATOM 558 C C . GLN A 1 74 ? 9.016 -12.578 -7.629 1 98.38 74 GLN A C 1
ATOM 560 O O . GLN A 1 74 ? 8.75 -11.461 -7.176 1 98.38 74 GLN A O 1
ATOM 565 N N . ALA A 1 75 ? 9.164 -13.641 -6.836 1 98.75 75 ALA A N 1
ATOM 566 C CA . ALA A 1 75 ? 8.898 -13.586 -5.402 1 98.75 75 ALA A CA 1
ATOM 567 C C . ALA A 1 75 ? 9.789 -12.555 -4.719 1 98.75 75 ALA A C 1
ATOM 569 O O . ALA A 1 75 ? 9.383 -11.914 -3.748 1 98.75 75 ALA A O 1
ATOM 570 N N . GLY A 1 76 ? 10.945 -12.32 -5.25 1 98.44 76 GLY A N 1
ATOM 571 C CA . GLY A 1 76 ? 11.875 -11.359 -4.68 1 98.44 76 GLY A CA 1
ATOM 572 C C . GLY A 1 76 ? 11.359 -9.938 -4.73 1 98.44 76 GLY A C 1
ATOM 573 O O . GLY A 1 76 ? 11.75 -9.102 -3.91 1 98.44 76 GLY A O 1
ATOM 574 N N . ALA A 1 77 ? 10.531 -9.641 -5.668 1 98.69 77 ALA A N 1
ATOM 575 C CA . ALA A 1 77 ? 9.961 -8.297 -5.801 1 98.69 77 ALA A CA 1
ATOM 576 C C . ALA A 1 77 ? 9.125 -7.934 -4.578 1 98.69 77 ALA A C 1
ATOM 578 O O . ALA A 1 77 ? 9.117 -6.781 -4.141 1 98.69 77 ALA A O 1
ATOM 579 N N . PHE A 1 78 ? 8.438 -8.906 -4.035 1 98.81 78 PHE A N 1
ATOM 580 C CA . PHE A 1 78 ? 7.602 -8.68 -2.861 1 98.81 78 PHE A CA 1
ATOM 581 C C . PHE A 1 78 ? 8.461 -8.375 -1.638 1 98.81 78 PHE A C 1
ATOM 583 O O . PHE A 1 78 ? 8.062 -7.59 -0.776 1 98.81 78 PHE A O 1
ATOM 590 N N . GLN A 1 79 ? 9.57 -8.953 -1.624 1 98.62 79 GLN A N 1
ATOM 591 C CA . GLN A 1 79 ? 10.523 -8.664 -0.557 1 98.62 79 GLN A CA 1
ATOM 592 C C . GLN A 1 79 ? 11.133 -7.281 -0.724 1 98.62 79 GLN A C 1
ATOM 594 O O . GLN A 1 79 ? 11.18 -6.496 0.228 1 98.62 79 GLN A O 1
ATOM 599 N N . ASP A 1 80 ? 11.578 -6.984 -1.921 1 98.56 80 ASP A N 1
ATOM 600 C CA . ASP A 1 80 ? 12.203 -5.699 -2.219 1 98.56 80 ASP A CA 1
ATOM 601 C C . ASP A 1 80 ? 11.25 -4.543 -1.926 1 98.56 80 ASP A C 1
ATOM 603 O O . ASP A 1 80 ? 11.672 -3.488 -1.45 1 98.56 80 ASP A O 1
ATOM 607 N N . GLN A 1 81 ? 10.016 -4.695 -2.16 1 98.5 81 GLN A N 1
ATOM 608 C CA . GLN A 1 81 ? 9 -3.656 -2.016 1 98.5 81 GLN A CA 1
ATOM 609 C C . GLN A 1 81 ? 8.336 -3.723 -0.644 1 98.5 81 GLN A C 1
ATOM 611 O O . GLN A 1 81 ? 7.41 -2.961 -0.36 1 98.5 81 GLN A O 1
ATOM 616 N N . GLU A 1 82 ? 8.781 -4.664 0.204 1 98.69 82 GLU A N 1
ATOM 617 C CA . GLU A 1 82 ? 8.305 -4.836 1.572 1 98.69 82 GLU A CA 1
ATOM 618 C C . GLU A 1 82 ? 6.793 -5.055 1.602 1 98.69 82 GLU A C 1
ATOM 620 O O . GLU A 1 82 ? 6.082 -4.414 2.379 1 98.69 82 GLU A O 1
ATOM 625 N N . ILE A 1 83 ? 6.336 -5.93 0.693 1 98.88 83 ILE A N 1
ATOM 626 C CA . ILE A 1 83 ? 4.914 -6.258 0.621 1 98.88 83 ILE A CA 1
ATOM 627 C C . ILE A 1 83 ? 4.602 -7.402 1.585 1 98.88 83 ILE A C 1
ATOM 629 O O . ILE A 1 83 ? 4.965 -8.555 1.33 1 98.88 83 ILE A O 1
ATOM 633 N N . ASP A 1 84 ? 3.91 -7.02 2.637 1 98.62 84 ASP A N 1
ATOM 634 C CA . ASP A 1 84 ? 3.359 -8.008 3.559 1 98.62 84 ASP A CA 1
ATOM 635 C C . ASP A 1 84 ? 1.93 -8.383 3.174 1 98.62 84 ASP A C 1
ATOM 637 O O . ASP A 1 84 ? 1.433 -7.961 2.129 1 98.62 84 ASP A O 1
ATOM 641 N N . GLY A 1 85 ? 1.323 -9.289 3.939 1 98.69 85 GLY A N 1
ATOM 642 C CA . GLY A 1 85 ? -0.038 -9.719 3.658 1 98.69 85 GLY A CA 1
ATOM 643 C C . GLY A 1 85 ? -1.019 -8.562 3.566 1 98.69 85 GLY A C 1
ATOM 644 O O . GLY A 1 85 ? -1.817 -8.5 2.629 1 98.69 85 GLY A O 1
ATOM 645 N N . LYS A 1 86 ? -0.917 -7.648 4.492 1 98.31 86 LYS A N 1
ATOM 646 C CA . LYS A 1 86 ? -1.799 -6.484 4.473 1 98.31 86 LYS A CA 1
ATOM 647 C C . LYS A 1 86 ? -1.602 -5.664 3.201 1 98.31 86 LYS A C 1
ATOM 649 O O . LYS A 1 86 ? -2.574 -5.25 2.566 1 98.31 86 LYS A O 1
ATOM 654 N N . SER A 1 87 ? -0.383 -5.508 2.881 1 98.81 87 SER A N 1
ATOM 655 C CA . SER A 1 87 ? -0.087 -4.797 1.644 1 98.81 87 SER A CA 1
ATOM 656 C C . SER A 1 87 ? -0.585 -5.57 0.427 1 98.81 87 SER A C 1
ATOM 658 O O . SER A 1 87 ? -1.122 -4.98 -0.513 1 98.81 87 SER A O 1
ATOM 660 N N . LEU A 1 88 ? -0.408 -6.84 0.442 1 98.69 88 LEU A N 1
ATOM 661 C CA . LEU A 1 88 ? -0.855 -7.707 -0.642 1 98.69 88 LEU A CA 1
ATOM 662 C C . LEU A 1 88 ? -2.355 -7.555 -0.875 1 98.69 88 LEU A C 1
ATOM 664 O O . LEU A 1 88 ? -2.801 -7.445 -2.02 1 98.69 88 LEU A O 1
ATOM 668 N N . LEU A 1 89 ? -3.043 -7.516 0.205 1 98.38 89 LEU A N 1
ATOM 669 C CA . LEU A 1 89 ? -4.5 -7.434 0.146 1 98.38 89 LEU A CA 1
ATOM 670 C C . LEU A 1 89 ? -4.949 -6.047 -0.296 1 98.38 89 LEU A C 1
ATOM 672 O O . LEU A 1 89 ? -6.078 -5.875 -0.762 1 98.38 89 LEU A O 1
ATOM 676 N N . LEU A 1 90 ? -4.059 -5.055 -0.203 1 98.31 90 LEU A N 1
ATOM 677 C CA . LEU A 1 90 ? -4.371 -3.684 -0.584 1 98.31 90 LEU A CA 1
ATOM 678 C C . LEU A 1 90 ? -4.023 -3.432 -2.047 1 98.31 90 LEU A C 1
ATOM 680 O O . LEU A 1 90 ? -4.449 -2.432 -2.629 1 98.31 90 LEU A O 1
ATOM 684 N N . MET A 1 91 ? -3.328 -4.316 -2.686 1 98.56 91 MET A N 1
ATOM 685 C CA . MET A 1 91 ? -2.803 -4.066 -4.023 1 98.56 91 MET A CA 1
ATOM 686 C C . MET A 1 91 ? -3.918 -4.102 -5.062 1 98.56 91 MET A C 1
ATOM 688 O O . MET A 1 91 ? -4.789 -4.973 -5.016 1 98.56 91 MET A O 1
ATOM 692 N N . THR A 1 92 ? -3.844 -3.096 -5.965 1 98.31 92 THR A N 1
ATOM 693 C CA . THR A 1 92 ? -4.684 -3.166 -7.156 1 98.31 92 THR A CA 1
ATOM 694 C C . THR A 1 92 ? -3.973 -3.916 -8.273 1 98.31 92 THR A C 1
ATOM 696 O O . THR A 1 92 ? -2.777 -4.203 -8.18 1 98.31 92 THR A O 1
ATOM 699 N N . ARG A 1 93 ? -4.797 -4.211 -9.32 1 97.75 93 ARG A N 1
ATOM 700 C CA . ARG A 1 93 ? -4.223 -4.781 -10.531 1 97.75 93 ARG A CA 1
ATOM 701 C C . ARG A 1 93 ? -3.08 -3.922 -11.055 1 97.75 93 ARG A C 1
ATOM 703 O O . ARG A 1 93 ? -2.02 -4.441 -11.414 1 97.75 93 ARG A O 1
ATOM 710 N N . ASN A 1 94 ? -3.332 -2.682 -11.148 1 98.06 94 ASN A N 1
ATOM 711 C CA . ASN A 1 94 ? -2.33 -1.753 -11.664 1 98.06 94 ASN A CA 1
ATOM 712 C C . ASN A 1 94 ? -1.059 -1.775 -10.82 1 98.06 94 ASN A C 1
ATOM 714 O O . ASN A 1 94 ? 0.049 -1.712 -11.359 1 98.06 94 ASN A O 1
ATOM 718 N N . ASP A 1 95 ? -1.16 -1.917 -9.523 1 98.44 95 ASP A N 1
ATOM 719 C CA . ASP A 1 95 ? 0.003 -1.981 -8.641 1 98.44 95 ASP A CA 1
ATOM 720 C C . ASP A 1 95 ? 0.896 -3.168 -9 1 98.44 95 ASP A C 1
ATOM 722 O O . ASP A 1 95 ? 2.117 -3.025 -9.094 1 98.44 95 ASP A O 1
ATOM 726 N N . VAL A 1 96 ? 0.312 -4.324 -9.203 1 98.62 96 VAL A N 1
ATOM 727 C CA . VAL A 1 96 ? 1.049 -5.551 -9.492 1 98.62 96 VAL A CA 1
ATOM 728 C C . VAL A 1 96 ? 1.722 -5.445 -10.859 1 98.62 96 VAL A C 1
ATOM 730 O O . VAL A 1 96 ? 2.877 -5.844 -11.016 1 98.62 96 VAL A O 1
ATOM 733 N N . LEU A 1 97 ? 1.041 -4.82 -11.773 1 98.06 97 LEU A N 1
ATOM 734 C CA . LEU A 1 97 ? 1.504 -4.805 -13.156 1 98.06 97 LEU A CA 1
ATOM 735 C C . LEU A 1 97 ? 2.594 -3.756 -13.359 1 98.06 97 LEU A C 1
ATOM 737 O O . LEU A 1 97 ? 3.51 -3.949 -14.156 1 98.06 97 LEU A O 1
ATOM 741 N N . THR A 1 98 ? 2.553 -2.658 -12.516 1 96.5 98 THR A N 1
ATOM 742 C CA . THR A 1 98 ? 3.43 -1.527 -12.805 1 96.5 98 THR A CA 1
ATOM 743 C C . THR A 1 98 ? 4.324 -1.216 -11.609 1 96.5 98 THR A C 1
ATOM 745 O O . THR A 1 98 ? 5.367 -0.576 -11.758 1 96.5 98 THR A O 1
ATOM 748 N N . GLY A 1 99 ? 3.992 -1.738 -10.469 1 96.19 99 GLY A N 1
ATOM 749 C CA . GLY A 1 99 ? 4.676 -1.315 -9.258 1 96.19 99 GLY A CA 1
ATOM 750 C C . GLY A 1 99 ? 5.734 -2.299 -8.789 1 96.19 99 GLY A C 1
ATOM 751 O O . GLY A 1 99 ? 6.625 -1.941 -8.023 1 96.19 99 GLY A O 1
ATOM 752 N N . LEU A 1 100 ? 5.68 -3.521 -9.211 1 97.69 100 LEU A N 1
ATOM 753 C CA . LEU A 1 100 ? 6.547 -4.566 -8.688 1 97.69 100 LEU A CA 1
ATOM 754 C C . LEU A 1 100 ? 7.773 -4.754 -9.578 1 97.69 100 LEU A C 1
ATOM 756 O O . LEU A 1 100 ? 8.695 -5.488 -9.227 1 97.69 100 LEU A O 1
ATOM 760 N N . SER A 1 101 ? 7.809 -4.062 -10.633 1 96.25 101 SER A N 1
ATOM 761 C CA . SER A 1 101 ? 8.938 -4.145 -11.555 1 96.25 101 SER A CA 1
ATOM 762 C C . SER A 1 101 ? 9.172 -5.582 -12.008 1 96.25 101 SER A C 1
ATOM 764 O O . SER A 1 101 ? 10.312 -6.051 -12.031 1 96.25 101 SER A O 1
ATOM 766 N N . ILE A 1 102 ? 8.133 -6.363 -12.242 1 97.38 102 ILE A N 1
ATOM 767 C CA . ILE A 1 102 ? 8.211 -7.707 -12.805 1 97.38 102 ILE A CA 1
ATOM 768 C C . ILE A 1 102 ? 7.633 -7.711 -14.219 1 97.38 102 ILE A C 1
ATOM 770 O O . ILE A 1 102 ? 6.957 -6.762 -14.625 1 97.38 102 ILE A O 1
ATOM 774 N N . LYS A 1 103 ? 8.016 -8.75 -14.984 1 98.25 103 LYS A N 1
ATOM 775 C CA . LYS A 1 103 ? 7.504 -8.852 -16.344 1 98.25 103 LYS A CA 1
ATOM 776 C C . LYS A 1 103 ? 5.98 -8.961 -16.359 1 98.25 103 LYS A C 1
ATOM 778 O O . LYS A 1 103 ? 5.391 -9.523 -15.43 1 98.25 103 LYS A O 1
ATOM 783 N N . LEU A 1 104 ? 5.383 -8.508 -17.484 1 98.31 104 LEU A N 1
ATOM 784 C CA . LEU A 1 104 ? 3.934 -8.383 -17.578 1 98.31 104 LEU A CA 1
ATOM 785 C C . LEU A 1 104 ? 3.264 -9.75 -17.547 1 98.31 104 LEU A C 1
ATOM 787 O O . LEU A 1 104 ? 2.217 -9.922 -16.922 1 98.31 104 LEU A O 1
ATOM 791 N N . GLY A 1 105 ? 3.779 -10.742 -18.156 1 98.44 105 GLY A N 1
ATOM 792 C CA . GLY A 1 105 ? 3.191 -12.07 -18.172 1 98.44 105 GLY A CA 1
ATOM 793 C C . GLY A 1 105 ? 3 -12.648 -16.781 1 98.44 105 GLY A C 1
ATOM 794 O O . GLY A 1 105 ? 1.867 -12.891 -16.344 1 98.44 105 GLY A O 1
ATOM 795 N N . PRO A 1 106 ? 4.066 -12.75 -16.125 1 98.62 106 PRO A N 1
ATOM 796 C CA . PRO A 1 106 ? 3.957 -13.227 -14.75 1 98.62 106 PRO A CA 1
ATOM 797 C C . PRO A 1 106 ? 3.096 -12.32 -13.875 1 98.62 106 PRO A C 1
ATOM 799 O O . PRO A 1 106 ? 2.346 -12.805 -13.023 1 98.62 106 PRO A O 1
ATOM 802 N N . ALA A 1 107 ? 3.223 -11.078 -14.102 1 98.75 107 ALA A N 1
ATOM 803 C CA . ALA A 1 107 ? 2.441 -10.141 -13.305 1 98.75 107 ALA A CA 1
ATOM 804 C C . ALA A 1 107 ? 0.946 -10.398 -13.453 1 98.75 107 ALA A C 1
ATOM 806 O O . ALA A 1 107 ? 0.202 -10.383 -12.469 1 98.75 107 ALA A O 1
ATOM 807 N N . LEU A 1 108 ? 0.506 -10.555 -14.625 1 98.75 108 LEU A N 1
ATOM 808 C CA . LEU A 1 108 ? -0.896 -10.844 -14.922 1 98.75 108 LEU A CA 1
ATOM 809 C C . LEU A 1 108 ? -1.355 -12.102 -14.195 1 98.75 108 LEU A C 1
ATOM 811 O O . LEU A 1 108 ? -2.434 -12.117 -13.594 1 98.75 108 LEU A O 1
ATOM 815 N N . LYS A 1 109 ? -0.541 -13.07 -14.203 1 98.81 109 LYS A N 1
ATOM 816 C CA . LYS A 1 109 ? -0.877 -14.336 -13.562 1 98.81 109 LYS A CA 1
ATOM 817 C C . LYS A 1 109 ? -0.892 -14.195 -12.039 1 98.81 109 LYS A C 1
ATOM 819 O O . LYS A 1 109 ? -1.781 -14.727 -11.367 1 98.81 109 LYS A O 1
ATOM 824 N N . ILE A 1 110 ? 0.111 -13.5 -11.602 1 98.75 110 ILE A N 1
ATOM 825 C CA . ILE A 1 110 ? 0.203 -13.273 -10.164 1 98.75 110 ILE A CA 1
ATOM 826 C C . ILE A 1 110 ? -1.064 -12.578 -9.672 1 98.75 110 ILE A C 1
ATOM 828 O O . ILE A 1 110 ? -1.664 -13 -8.68 1 98.75 110 ILE A O 1
ATOM 832 N N . TYR A 1 111 ? -1.406 -11.516 -10.391 1 98.81 111 TYR A N 1
ATOM 833 C CA . TYR A 1 111 ? -2.586 -10.797 -9.93 1 98.81 111 TYR A CA 1
ATOM 834 C C . TYR A 1 111 ? -3.838 -11.656 -10.055 1 98.81 111 TYR A C 1
ATOM 836 O O . TYR A 1 111 ? -4.578 -11.836 -9.086 1 98.81 111 TYR A O 1
ATOM 844 N N . GLU A 1 112 ? -4.082 -12.211 -11.141 1 98.75 112 GLU A N 1
ATOM 845 C CA . GLU A 1 112 ? -5.348 -12.867 -11.461 1 98.75 112 GLU A CA 1
ATOM 846 C C . GLU A 1 112 ? -5.52 -14.156 -10.672 1 98.75 112 GLU A C 1
ATOM 848 O O . GLU A 1 112 ? -6.621 -14.469 -10.219 1 98.75 112 GLU A O 1
ATOM 853 N N . TYR A 1 113 ? -4.484 -14.859 -10.547 1 98.38 113 TYR A N 1
ATOM 854 C CA . TYR A 1 113 ? -4.629 -16.203 -10 1 98.38 113 TYR A CA 1
ATOM 855 C C . TYR A 1 113 ? -4.316 -16.234 -8.508 1 98.38 113 TYR A C 1
ATOM 857 O O . TYR A 1 113 ? -4.637 -17.203 -7.816 1 98.38 113 TYR A O 1
ATOM 865 N N . HIS A 1 114 ? -3.771 -15.188 -8.031 1 98.25 114 HIS A N 1
ATOM 866 C CA . HIS A 1 114 ? -3.314 -15.297 -6.652 1 98.25 114 HIS A CA 1
ATOM 867 C C . HIS A 1 114 ? -3.783 -14.102 -5.82 1 98.25 114 HIS A C 1
ATOM 869 O O . HIS A 1 114 ? -4.504 -14.273 -4.836 1 98.25 114 HIS A O 1
ATOM 875 N N . VAL A 1 115 ? -3.412 -12.898 -6.227 1 98.56 115 VAL A N 1
ATOM 876 C CA . VAL A 1 115 ? -3.756 -11.727 -5.422 1 98.56 115 VAL A CA 1
ATOM 877 C C . VAL A 1 115 ? -5.273 -11.57 -5.363 1 98.56 115 VAL A C 1
ATOM 879 O O . VAL A 1 115 ? -5.852 -11.469 -4.277 1 98.56 115 VAL A O 1
ATOM 882 N N . LYS A 1 116 ? -5.871 -11.609 -6.48 1 98.31 116 LYS A N 1
ATOM 883 C CA . LYS A 1 116 ? -7.312 -11.391 -6.578 1 98.31 116 LYS A CA 1
ATOM 884 C C . LYS A 1 116 ? -8.078 -12.43 -5.766 1 98.31 116 LYS A C 1
ATOM 886 O O . LYS A 1 116 ? -8.945 -12.078 -4.961 1 98.31 116 LYS A O 1
ATOM 891 N N . PRO A 1 117 ? -7.82 -13.719 -5.906 1 97.38 117 PRO A N 1
ATOM 892 C CA . PRO A 1 117 ? -8.508 -14.719 -5.09 1 97.38 117 PRO A CA 1
ATOM 893 C C . PRO A 1 117 ? -8.289 -14.516 -3.592 1 97.38 117 PRO A C 1
ATOM 895 O O . PRO A 1 117 ? -9.211 -14.719 -2.795 1 97.38 117 PRO A O 1
ATOM 898 N N . LEU A 1 118 ? -7.109 -14.156 -3.174 1 97.12 118 LEU A N 1
ATOM 899 C CA . LEU A 1 118 ? -6.82 -13.93 -1.761 1 97.12 118 LEU A CA 1
ATOM 900 C C . LEU A 1 118 ? -7.625 -12.75 -1.222 1 97.12 118 LEU A C 1
ATOM 902 O O . LEU A 1 118 ? -8.125 -12.805 -0.095 1 97.12 118 LEU A O 1
ATOM 906 N N . GLN A 1 119 ? -7.773 -11.766 -2.07 1 97.38 119 GLN A N 1
ATOM 907 C CA . GLN A 1 119 ? -8.555 -10.602 -1.685 1 97.38 119 GLN A CA 1
ATOM 908 C C . GLN A 1 119 ? -10.039 -10.945 -1.562 1 97.38 119 GLN A C 1
ATOM 910 O O . GLN A 1 119 ? -10.695 -10.523 -0.611 1 97.38 119 GLN A O 1
ATOM 915 N N . THR A 1 120 ? -10.531 -11.688 -2.473 1 97.06 120 THR A N 1
ATOM 916 C CA . THR A 1 120 ? -11.938 -12.078 -2.484 1 97.06 120 THR A CA 1
ATOM 917 C C . THR A 1 120 ? -12.281 -12.922 -1.264 1 97.06 120 THR A C 1
ATOM 919 O O . THR A 1 120 ? -13.32 -12.727 -0.634 1 97.06 120 THR A O 1
ATOM 922 N N . GLN A 1 121 ? -11.383 -13.797 -1.027 1 94.25 121 GLN A N 1
ATOM 923 C CA . GLN A 1 121 ? -11.586 -14.648 0.139 1 94.25 121 GLN A CA 1
ATOM 924 C C . GLN A 1 121 ? -11.57 -13.828 1.428 1 94.25 121 GLN A C 1
ATOM 926 O O . GLN A 1 121 ? -12.344 -14.102 2.348 1 94.25 121 GLN A O 1
ATOM 931 N N . HIS A 1 122 ? -10.688 -12.898 1.562 1 93.94 122 HIS A N 1
ATOM 932 C CA . HIS A 1 122 ? -10.586 -12.047 2.74 1 93.94 122 HIS A CA 1
ATOM 933 C C . HIS A 1 122 ? -11.852 -11.219 2.93 1 93.94 122 HIS A C 1
ATOM 935 O O . HIS A 1 122 ? -12.312 -11.031 4.059 1 93.94 122 HIS A O 1
ATOM 941 N N . LEU A 1 123 ? -12.375 -10.695 1.846 1 91.25 123 LEU A N 1
ATOM 942 C CA . LEU A 1 123 ? -13.586 -9.883 1.901 1 91.25 123 LEU A CA 1
ATOM 943 C C . LEU A 1 123 ? -14.773 -10.711 2.365 1 91.25 123 LEU A C 1
ATOM 945 O O . LEU A 1 123 ? -15.625 -10.219 3.113 1 91.25 123 LEU A O 1
ATOM 949 N N . LYS A 1 124 ? -14.758 -11.867 2 1 88.12 124 LYS A N 1
ATOM 950 C CA . LYS A 1 124 ? -15.852 -12.758 2.391 1 88.12 124 LYS A CA 1
ATOM 951 C C . LYS A 1 124 ? -15.773 -13.109 3.873 1 88.12 124 LYS A C 1
ATOM 953 O O . LYS A 1 124 ? -16.797 -13.18 4.555 1 88.12 124 LYS A O 1
ATOM 958 N N . SER A 1 125 ? -14.602 -13.297 4.273 1 83.25 125 SER A N 1
ATOM 959 C CA . SER A 1 125 ? -14.414 -13.664 5.676 1 83.25 125 SER A CA 1
ATOM 960 C C . SER A 1 125 ? -14.695 -12.492 6.598 1 83.25 125 SER A C 1
ATOM 962 O O . SER A 1 125 ? -15.133 -12.68 7.734 1 83.25 125 SER A O 1
ATOM 964 N N . ASN A 1 126 ? -14.375 -11.398 6.203 1 76.06 126 ASN A N 1
ATOM 965 C CA . ASN A 1 126 ? -14.633 -10.219 7.016 1 76.06 126 ASN A CA 1
ATOM 966 C C . ASN A 1 126 ? -16.094 -9.781 6.934 1 76.06 126 ASN A C 1
ATOM 968 O O . ASN A 1 126 ? -16.594 -9.109 7.832 1 76.06 126 ASN A O 1
ATOM 972 N N . ALA A 1 127 ? -16.766 -10.148 5.961 1 69.81 127 ALA A N 1
ATOM 973 C CA . ALA A 1 127 ? -18.188 -9.852 5.867 1 69.81 127 ALA A CA 1
ATOM 974 C C . ALA A 1 127 ? -19.016 -10.859 6.652 1 69.81 127 ALA A C 1
ATOM 976 O O . ALA A 1 127 ? -20.172 -10.594 7.004 1 69.81 127 ALA A O 1
ATOM 977 N N . ALA A 1 128 ? -18.406 -11.867 6.984 1 57.91 128 ALA A N 1
ATOM 978 C CA . ALA A 1 128 ? -19.188 -12.859 7.723 1 57.91 128 ALA A CA 1
ATOM 979 C C . ALA A 1 128 ? -19.109 -12.617 9.227 1 57.91 128 ALA A C 1
ATOM 981 O O . ALA A 1 128 ? -18.062 -12.195 9.734 1 57.91 128 ALA A O 1
ATOM 982 N N . MET B 1 1 ? 27 32.281 -56.812 1 26.8 1 MET B N 1
ATOM 983 C CA . MET B 1 1 ? 28.141 32.625 -55.969 1 26.8 1 MET B CA 1
ATOM 984 C C . MET B 1 1 ? 28.094 34.125 -55.625 1 26.8 1 MET B C 1
ATOM 986 O O . MET B 1 1 ? 29.109 34.688 -55.25 1 26.8 1 MET B O 1
ATOM 990 N N . LEU B 1 2 ? 26.984 34.781 -55.969 1 28.27 2 LEU B N 1
ATOM 991 C CA . LEU B 1 2 ? 26.984 36.25 -55.969 1 28.27 2 LEU B CA 1
ATOM 992 C C . LEU B 1 2 ? 27.219 36.781 -54.562 1 28.27 2 LEU B C 1
ATOM 994 O O . LEU B 1 2 ? 26.625 36.312 -53.594 1 28.27 2 LEU B O 1
ATOM 998 N N . LEU B 1 3 ? 28.219 37.688 -54.312 1 31.33 3 LEU B N 1
ATOM 999 C CA . LEU B 1 3 ? 29 38.469 -53.375 1 31.33 3 LEU B CA 1
ATOM 1000 C C . LEU B 1 3 ? 28.125 39.469 -52.625 1 31.33 3 LEU B C 1
ATOM 1002 O O . LEU B 1 3 ? 27.719 40.5 -53.188 1 31.33 3 LEU B O 1
ATOM 1006 N N . MET B 1 4 ? 26.906 39.062 -52 1 34.59 4 MET B N 1
ATOM 1007 C CA . MET B 1 4 ? 26 40.062 -51.469 1 34.59 4 MET B CA 1
ATOM 1008 C C . MET B 1 4 ? 26.719 41 -50.469 1 34.59 4 MET B C 1
ATOM 1010 O O . MET B 1 4 ? 27.562 40.531 -49.688 1 34.59 4 MET B O 1
ATOM 1014 N N . ASP B 1 5 ? 26.875 42.25 -50.75 1 30.97 5 ASP B N 1
ATOM 1015 C CA . ASP B 1 5 ? 27.578 43.438 -50.219 1 30.97 5 ASP B CA 1
ATOM 1016 C C . ASP B 1 5 ? 27.219 43.656 -48.75 1 30.97 5 ASP B C 1
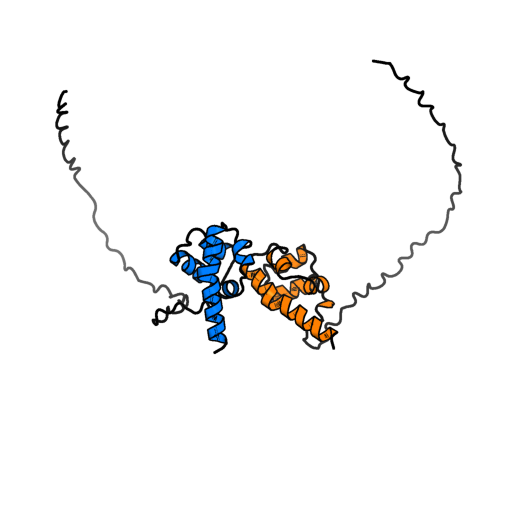ATOM 1018 O O . ASP B 1 5 ? 26.047 43.531 -48.344 1 30.97 5 ASP B O 1
ATOM 1022 N N . VAL B 1 6 ? 28.188 43.5 -47.75 1 38.25 6 VAL B N 1
ATOM 1023 C CA . VAL B 1 6 ? 28.484 43.469 -46.344 1 38.25 6 VAL B CA 1
ATOM 1024 C C . VAL B 1 6 ? 28.234 44.875 -45.75 1 38.25 6 VAL B C 1
ATOM 1026 O O . VAL B 1 6 ? 28.953 45.812 -46.062 1 38.25 6 VAL B O 1
ATOM 1029 N N . PRO B 1 7 ? 26.906 45.344 -45.719 1 35.22 7 PRO B N 1
ATOM 1030 C CA . PRO B 1 7 ? 26.672 46.75 -45.375 1 35.22 7 PRO B CA 1
ATOM 1031 C C . PRO B 1 7 ? 27.391 47.156 -44.094 1 35.22 7 PRO B C 1
ATOM 1033 O O . PRO B 1 7 ? 27.719 46.312 -43.281 1 35.22 7 PRO B O 1
ATOM 1036 N N . SER B 1 8 ? 28.031 48.344 -44.156 1 32.88 8 SER B N 1
ATOM 1037 C CA . SER B 1 8 ? 28.938 49.094 -43.312 1 32.88 8 SER B CA 1
ATOM 1038 C C . SER B 1 8 ? 28.312 49.406 -41.938 1 32.88 8 SER B C 1
ATOM 1040 O O . SER B 1 8 ? 27.172 49.875 -41.875 1 32.88 8 SER B O 1
ATOM 1042 N N . ARG B 1 9 ? 28.703 48.656 -40.906 1 31.7 9 ARG B N 1
ATOM 1043 C CA . ARG B 1 9 ? 28.453 48.562 -39.469 1 31.7 9 ARG B CA 1
ATOM 1044 C C . ARG B 1 9 ? 28.656 49.906 -38.781 1 31.7 9 ARG B C 1
ATOM 1046 O O . ARG B 1 9 ? 29.797 50.312 -38.562 1 31.7 9 ARG B O 1
ATOM 1053 N N . GLU B 1 10 ? 27.922 50.969 -39.219 1 29.83 10 GLU B N 1
ATOM 1054 C CA . GLU B 1 10 ? 28.203 52.281 -38.688 1 29.83 10 GLU B CA 1
ATOM 1055 C C . GLU B 1 10 ? 28.172 52.281 -37.156 1 29.83 10 GLU B C 1
ATOM 1057 O O . GLU B 1 10 ? 27.406 51.531 -36.562 1 29.83 10 GLU B O 1
ATOM 1062 N N . GLU B 1 11 ? 29.188 52.875 -36.406 1 33.69 11 GLU B N 1
ATOM 1063 C CA . GLU B 1 11 ? 29.828 52.969 -35.094 1 33.69 11 GLU B CA 1
ATOM 1064 C C . GLU B 1 11 ? 28.969 53.781 -34.125 1 33.69 11 GLU B C 1
ATOM 1066 O O . GLU B 1 11 ? 28.812 55 -34.281 1 33.69 11 GLU B O 1
ATOM 1071 N N . PRO B 1 12 ? 27.641 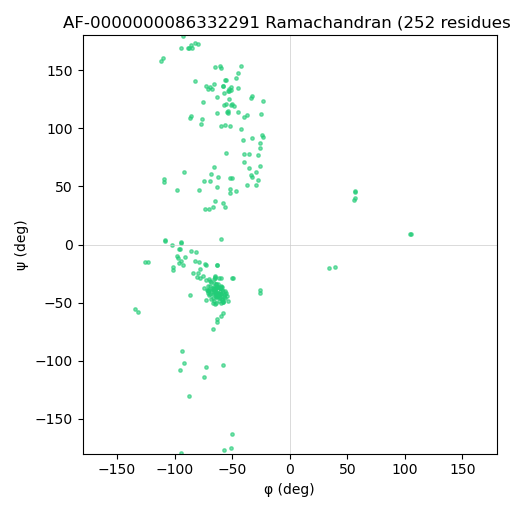53.531 -33.812 1 35.81 12 PRO B N 1
ATOM 1072 C CA . PRO B 1 12 ? 26.875 54.656 -33.312 1 35.81 12 PRO B CA 1
ATOM 1073 C C . PRO B 1 12 ? 27.5 55.281 -32.062 1 35.81 12 PRO B C 1
ATOM 1075 O O . PRO B 1 12 ? 28.031 54.562 -31.203 1 35.81 12 PRO B O 1
ATOM 1078 N N . PRO B 1 13 ? 27.875 56.562 -32.094 1 29.31 13 PRO B N 1
ATOM 1079 C CA . PRO B 1 13 ? 28.734 57.312 -31.203 1 29.31 13 PRO B CA 1
ATOM 1080 C C . PRO B 1 13 ? 28.266 57.281 -29.75 1 29.31 13 PRO B C 1
ATOM 1082 O O . PRO B 1 13 ? 27.125 56.875 -29.484 1 29.31 13 PRO B O 1
ATOM 1085 N N . SER B 1 14 ? 28.984 58.031 -28.766 1 32.72 14 SER B N 1
ATOM 1086 C CA . SER B 1 14 ? 29.594 58.156 -27.438 1 32.72 14 SER B CA 1
ATOM 1087 C C . SER B 1 14 ? 28.656 58.875 -26.469 1 32.72 14 SER B C 1
ATOM 1089 O O . SER B 1 14 ? 29.109 59.625 -25.609 1 32.72 14 SER B O 1
ATOM 1091 N N . VAL B 1 15 ? 27.359 58.5 -26.406 1 28.06 15 VAL B N 1
ATOM 1092 C CA . VAL B 1 15 ? 26.438 59.406 -25.75 1 28.06 15 VAL B CA 1
ATOM 1093 C C . VAL B 1 15 ? 26.922 59.719 -24.344 1 28.06 15 VAL B C 1
ATOM 1095 O O . VAL B 1 15 ? 27.328 58.812 -23.609 1 28.06 15 VAL B O 1
ATOM 1098 N N . LYS B 1 16 ? 27.125 60.969 -24.141 1 28.38 16 LYS B N 1
ATOM 1099 C CA . LYS B 1 16 ? 27.781 61.75 -23.109 1 28.38 16 LYS B CA 1
ATOM 1100 C C . LYS B 1 16 ? 26.984 61.719 -21.797 1 28.38 16 LYS B C 1
ATOM 1102 O O . LYS B 1 16 ? 27.172 62.562 -20.922 1 28.38 16 LYS B O 1
ATOM 1107 N N . MET B 1 17 ? 26.234 60.719 -21.406 1 28.67 17 MET B N 1
ATOM 1108 C CA . MET B 1 17 ? 25.203 61.156 -20.453 1 28.67 17 MET B CA 1
ATOM 1109 C C . MET B 1 17 ? 25.828 61.812 -19.234 1 28.67 17 MET B C 1
ATOM 1111 O O . MET B 1 17 ? 26.875 61.375 -18.766 1 28.67 17 MET B O 1
ATOM 1115 N N . PRO B 1 18 ? 25.219 62.969 -18.797 1 26.8 18 PRO B N 1
ATOM 1116 C CA . PRO B 1 18 ? 25.625 64 -17.844 1 26.8 18 PRO B CA 1
ATOM 1117 C C . PRO B 1 18 ? 25.891 63.438 -16.453 1 26.8 18 PRO B C 1
ATOM 1119 O O . PRO B 1 18 ? 25.359 62.375 -16.094 1 26.8 18 PRO B O 1
ATOM 1122 N N . ASN B 1 19 ? 27 63.875 -15.797 1 24.33 19 ASN B N 1
ATOM 1123 C CA . ASN B 1 19 ? 27.969 63.594 -14.75 1 24.33 19 ASN B CA 1
ATOM 1124 C C . ASN B 1 19 ? 27.328 63.625 -13.367 1 24.33 19 ASN B C 1
ATOM 1126 O O . ASN B 1 19 ? 27.516 62.688 -12.578 1 24.33 19 ASN B O 1
ATOM 1130 N N . ASP B 1 20 ? 26.938 64.875 -12.766 1 25.84 20 ASP B N 1
ATOM 1131 C CA . ASP B 1 20 ? 27.641 65.438 -11.609 1 25.84 20 ASP B CA 1
ATOM 1132 C C . ASP B 1 20 ? 26.844 65.188 -10.328 1 25.84 20 ASP B C 1
ATOM 1134 O O . ASP B 1 20 ? 26.75 66.062 -9.469 1 25.84 20 ASP B O 1
ATOM 1138 N N . VAL B 1 21 ? 25.688 64.562 -10.312 1 31.2 21 VAL B N 1
ATOM 1139 C CA . VAL B 1 21 ? 24.812 65 -9.219 1 31.2 21 VAL B CA 1
ATOM 1140 C C . VAL B 1 21 ? 25.547 64.812 -7.887 1 31.2 21 VAL B C 1
ATOM 1142 O O . VAL B 1 21 ? 26.25 63.812 -7.684 1 31.2 21 VAL B O 1
ATOM 1145 N N . PRO B 1 22 ? 25.344 65.812 -6.934 1 27.84 22 PRO B N 1
ATOM 1146 C CA . PRO B 1 22 ? 26.062 66.312 -5.746 1 27.84 22 PRO B CA 1
ATOM 1147 C C . PRO B 1 22 ? 26.125 65.25 -4.637 1 27.84 22 PRO B C 1
ATOM 1149 O O . PRO B 1 22 ? 25.328 64.312 -4.621 1 27.84 22 PRO B O 1
ATOM 1152 N N . ALA B 1 23 ? 27.156 65.312 -3.785 1 29.42 23 ALA B N 1
ATOM 1153 C CA . ALA B 1 23 ? 27.844 64.562 -2.736 1 29.42 23 ALA B CA 1
ATOM 1154 C C . ALA B 1 23 ? 27.016 64.562 -1.45 1 29.42 23 ALA B C 1
ATOM 1156 O O . ALA B 1 23 ? 27.547 64.25 -0.377 1 29.42 23 ALA B O 1
ATOM 1157 N N . ALA B 1 24 ? 25.688 64.625 -1.604 1 26.38 24 ALA B N 1
ATOM 1158 C CA . ALA B 1 24 ? 25.141 65 -0.307 1 26.38 24 ALA B CA 1
ATOM 1159 C C . ALA B 1 24 ? 25.688 64.125 0.803 1 26.38 24 ALA B C 1
ATOM 1161 O O . ALA B 1 24 ? 25.734 62.906 0.653 1 26.38 24 ALA B O 1
ATOM 1162 N N . ASP B 1 25 ? 26.312 64.75 1.73 1 25.03 25 ASP B N 1
ATOM 1163 C CA . ASP B 1 25 ? 27.25 64.438 2.803 1 25.03 25 ASP B CA 1
ATOM 1164 C C . ASP B 1 25 ? 26.594 63.5 3.82 1 25.03 25 ASP B C 1
ATOM 1166 O O . ASP B 1 25 ? 27.219 62.531 4.285 1 25.03 25 ASP B O 1
ATOM 1170 N N . GLY B 1 26 ? 25.547 64.062 4.543 1 23.81 26 GLY B N 1
ATOM 1171 C CA . GLY B 1 26 ? 25.734 64.125 5.984 1 23.81 26 GLY B CA 1
ATOM 1172 C C . GLY B 1 26 ? 25.594 62.812 6.676 1 23.81 26 GLY B C 1
ATOM 1173 O O . GLY B 1 26 ? 26.547 62.281 7.246 1 23.81 26 GLY B O 1
ATOM 1174 N N . LYS B 1 27 ? 24.438 62.75 7.57 1 27.27 27 LYS B N 1
ATOM 1175 C CA . LYS B 1 27 ? 24.312 62.406 8.977 1 27.27 27 LYS B CA 1
ATOM 1176 C C . LYS B 1 27 ? 24.266 60.875 9.156 1 27.27 27 LYS B C 1
ATOM 1178 O O . LYS B 1 27 ? 23.594 60.188 8.391 1 27.27 27 LYS B O 1
ATOM 1183 N N . GLU B 1 28 ? 24.953 60.438 10.242 1 28.62 28 GLU B N 1
ATOM 1184 C CA . GLU B 1 28 ? 25.531 59.25 10.812 1 28.62 28 GLU B CA 1
ATOM 1185 C C . GLU B 1 28 ? 24.469 58.188 11.133 1 28.62 28 GLU B C 1
ATOM 1187 O O . GLU B 1 28 ? 24.641 57 10.852 1 28.62 28 GLU B O 1
ATOM 1192 N N . PRO B 1 29 ? 23.484 58.562 12.148 1 32.06 29 PRO B N 1
ATOM 1193 C CA . PRO B 1 29 ? 23.5 57.688 13.328 1 32.06 29 PRO B CA 1
ATOM 1194 C C . PRO B 1 29 ? 22.844 56.344 13.062 1 32.06 29 PRO B C 1
ATOM 1196 O O . PRO B 1 29 ? 21.875 56.25 12.305 1 32.06 29 PRO B O 1
ATOM 1199 N N . ALA B 1 30 ? 23.484 55.281 13.242 1 30.19 30 ALA B N 1
ATOM 1200 C CA . ALA B 1 30 ? 23.281 53.844 13.102 1 30.19 30 ALA B CA 1
ATOM 1201 C C . ALA B 1 30 ? 22.125 53.344 13.969 1 30.19 30 ALA B C 1
ATOM 1203 O O . ALA B 1 30 ? 21.906 52.156 14.125 1 30.19 30 ALA B O 1
ATOM 1204 N N . GLY B 1 31 ? 21.406 54.25 14.648 1 28.61 31 GLY B N 1
ATOM 1205 C CA . GLY B 1 31 ? 20.938 53.531 15.82 1 28.61 31 GLY B CA 1
ATOM 1206 C C . GLY B 1 31 ? 20.234 52.219 15.484 1 28.61 31 GLY B C 1
ATOM 1207 O O . GLY B 1 31 ? 19.656 52.094 14.406 1 28.61 31 GLY B O 1
ATOM 1208 N N . VAL B 1 32 ? 20.656 51.125 16.234 1 34.25 32 VAL B N 1
ATOM 1209 C CA . VAL B 1 32 ? 20.391 49.688 16.391 1 34.25 32 VAL B CA 1
ATOM 1210 C C . VAL B 1 32 ? 18.891 49.469 16.594 1 34.25 32 VAL B C 1
ATOM 1212 O O . VAL B 1 32 ? 18.359 49.781 17.656 1 34.25 32 VAL B O 1
ATOM 1215 N N . GLU B 1 33 ? 18 50.031 15.82 1 30.42 33 GLU B N 1
ATOM 1216 C CA . GLU B 1 33 ? 16.656 49.688 16.234 1 30.42 33 GLU B CA 1
ATOM 1217 C C . GLU B 1 33 ? 16.547 48.188 16.531 1 30.42 33 GLU B C 1
ATOM 1219 O O . GLU B 1 33 ? 17.25 47.375 15.938 1 30.42 33 GLU B O 1
ATOM 1224 N N . ASN B 1 34 ? 15.859 47.906 17.734 1 30.36 34 ASN B N 1
ATOM 1225 C CA . ASN B 1 34 ? 15.398 46.719 18.453 1 30.36 34 ASN B CA 1
ATOM 1226 C C . ASN B 1 34 ? 14.727 45.719 17.516 1 30.36 34 ASN B C 1
ATOM 1228 O O . ASN B 1 34 ? 13.883 46.094 16.688 1 30.36 34 ASN B O 1
ATOM 1232 N N . LYS B 1 35 ? 15.359 44.625 17.391 1 29.91 35 LYS B N 1
ATOM 1233 C CA . LYS B 1 35 ? 15.008 43.312 16.797 1 29.91 35 LYS B CA 1
ATOM 1234 C C . LYS B 1 35 ? 13.57 42.938 17.125 1 29.91 35 LYS B C 1
ATOM 1236 O O . LYS B 1 35 ? 13.227 42.719 18.281 1 29.91 35 LYS B O 1
ATOM 1241 N N . THR B 1 36 ? 12.586 43.625 16.516 1 32.06 36 THR B N 1
ATOM 1242 C CA . THR B 1 36 ? 11.219 43.125 16.625 1 32.06 36 THR B CA 1
ATOM 1243 C C . THR B 1 36 ? 11.211 41.594 16.578 1 32.06 36 THR B C 1
ATOM 1245 O O . THR B 1 36 ? 11.992 41 15.836 1 32.06 36 THR B O 1
ATOM 1248 N N . ASN B 1 37 ? 10.852 40.969 17.766 1 29.55 37 ASN B N 1
ATOM 1249 C CA . ASN B 1 37 ? 10.508 39.594 18.094 1 29.55 37 ASN B CA 1
ATOM 1250 C C . ASN B 1 37 ? 9.656 38.969 17 1 29.55 37 ASN B C 1
ATOM 1252 O O . ASN B 1 37 ? 8.586 39.469 16.672 1 29.55 37 ASN B O 1
ATOM 1256 N N . GLY B 1 38 ? 10.219 38.562 15.898 1 31.45 38 GLY B N 1
ATOM 1257 C CA . GLY B 1 38 ? 9.539 37.625 15.016 1 31.45 38 GLY B CA 1
ATOM 1258 C C . GLY B 1 38 ? 8.57 36.719 15.742 1 31.45 38 GLY B C 1
ATOM 1259 O O . GLY B 1 38 ? 8.969 35.938 16.625 1 31.45 38 GLY B O 1
ATOM 1260 N N . SER B 1 39 ? 7.406 37.219 16.094 1 35.97 39 SER B N 1
ATOM 1261 C CA . SER B 1 39 ? 6.312 36.406 16.594 1 35.97 39 SER B CA 1
ATOM 1262 C C . SER B 1 39 ? 6.293 35.031 15.938 1 35.97 39 SER B C 1
ATOM 1264 O O . SER B 1 39 ? 5.949 34.906 14.758 1 35.97 39 SER B O 1
ATOM 1266 N N . VAL B 1 40 ? 7.352 34.312 16.109 1 37.75 40 VAL B N 1
ATOM 1267 C CA . VAL B 1 40 ? 7.078 32.875 15.898 1 37.75 40 VAL B CA 1
ATOM 1268 C C . VAL B 1 40 ? 5.676 32.562 16.406 1 37.75 40 VAL B C 1
ATOM 1270 O O . VAL B 1 40 ? 5.398 32.656 17.609 1 37.75 40 VAL B O 1
ATOM 1273 N N . GLU B 1 41 ? 4.625 33.125 15.766 1 35.69 41 GLU B N 1
ATOM 1274 C CA . GLU B 1 41 ? 3.316 32.562 16.062 1 35.69 41 GLU B CA 1
ATOM 1275 C C . GLU B 1 41 ? 3.438 31.094 16.516 1 35.69 41 GLU B C 1
ATOM 1277 O O . GLU B 1 41 ? 3.869 30.234 15.742 1 35.69 41 GLU B O 1
ATOM 1282 N N . ASN B 1 42 ? 3.98 30.844 17.609 1 36.38 42 ASN B N 1
ATOM 1283 C CA . ASN B 1 42 ? 3.762 29.625 18.359 1 36.38 42 ASN B CA 1
ATOM 1284 C C . ASN B 1 42 ? 2.367 29.047 18.109 1 36.38 42 ASN B C 1
ATOM 1286 O O . ASN B 1 42 ? 1.373 29.609 18.594 1 36.38 42 ASN B O 1
ATOM 1290 N N . LYS B 1 43 ? 2.064 28.656 16.828 1 39.38 43 LYS B N 1
ATOM 1291 C CA . LYS B 1 43 ? 0.857 27.875 16.594 1 39.38 43 LYS B CA 1
ATOM 1292 C C . LYS B 1 43 ? 0.44 27.094 17.828 1 39.38 43 LYS B C 1
ATOM 1294 O O . LYS B 1 43 ? 1.229 26.328 18.391 1 39.38 43 LYS B O 1
ATOM 1299 N N . THR B 1 44 ? -0.34 27.734 18.688 1 39.22 44 THR B N 1
ATOM 1300 C CA . THR B 1 44 ? -1.083 27.172 19.812 1 39.22 44 THR B CA 1
ATOM 1301 C C . THR B 1 44 ? -1.407 25.703 19.578 1 39.22 44 THR B C 1
ATOM 1303 O O . THR B 1 44 ? -1.994 25.344 18.547 1 39.22 44 THR 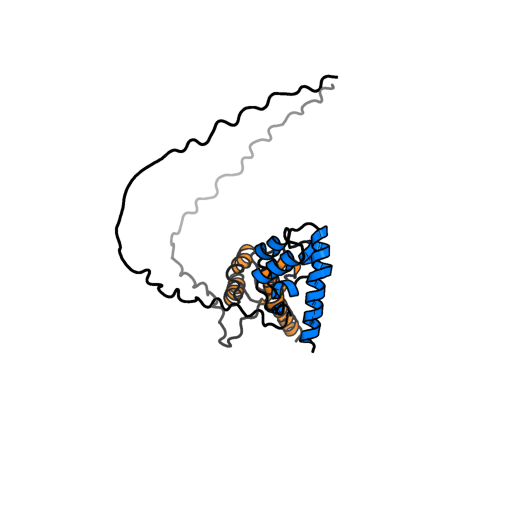B O 1
ATOM 1306 N N . VAL B 1 45 ? -0.476 24.859 19.875 1 42.81 45 VAL B N 1
ATOM 1307 C CA . VAL B 1 45 ? -0.931 23.5 20.156 1 42.81 45 VAL B CA 1
ATOM 1308 C C . VAL B 1 45 ? -2.262 23.547 20.906 1 42.81 45 VAL B C 1
ATOM 1310 O O . VAL B 1 45 ? -2.314 23.953 22.062 1 42.81 45 VAL B O 1
ATOM 1313 N N . GLU B 1 46 ? -3.293 24.25 20.469 1 40 46 GLU B N 1
ATOM 1314 C CA . GLU B 1 46 ? -4.543 24.109 21.203 1 40 46 GLU B CA 1
ATOM 1315 C C . GLU B 1 46 ? -4.598 22.766 21.922 1 40 46 GLU B C 1
ATOM 1317 O O . GLU B 1 46 ? -4.094 21.75 21.422 1 40 46 GLU B O 1
ATOM 1322 N N . GLU B 1 47 ? -4.566 22.719 23.219 1 40.19 47 GLU B N 1
ATOM 1323 C CA . GLU B 1 47 ? -4.707 21.656 24.219 1 40.19 47 GLU B CA 1
ATOM 1324 C C . GLU B 1 47 ? -5.535 20.5 23.688 1 40.19 47 GLU B C 1
ATOM 1326 O O . GLU B 1 47 ? -5.832 19.547 24.422 1 40.19 47 GLU B O 1
ATOM 1331 N N . ASN B 1 48 ? -6.566 20.672 22.953 1 41.94 48 ASN B N 1
ATOM 1332 C CA . ASN B 1 48 ? -7.523 19.594 22.75 1 41.94 48 ASN B CA 1
ATOM 1333 C C . ASN B 1 48 ? -6.922 18.453 21.922 1 41.94 48 ASN B C 1
ATOM 1335 O O . ASN B 1 48 ? -6.648 18.625 20.734 1 41.94 48 ASN B O 1
ATOM 1339 N N . GLY B 1 49 ? -5.781 17.703 22.344 1 50.06 49 GLY B N 1
ATOM 1340 C CA . GLY B 1 49 ? -5.234 16.438 21.875 1 50.06 49 GLY B CA 1
ATOM 1341 C C . GLY B 1 49 ? -5.418 16.219 20.391 1 50.06 49 GLY B C 1
ATOM 1342 O O . GLY B 1 49 ? -5.25 15.102 19.891 1 50.06 49 GLY B O 1
ATOM 1343 N N . GLN B 1 50 ? -6.289 16.844 19.719 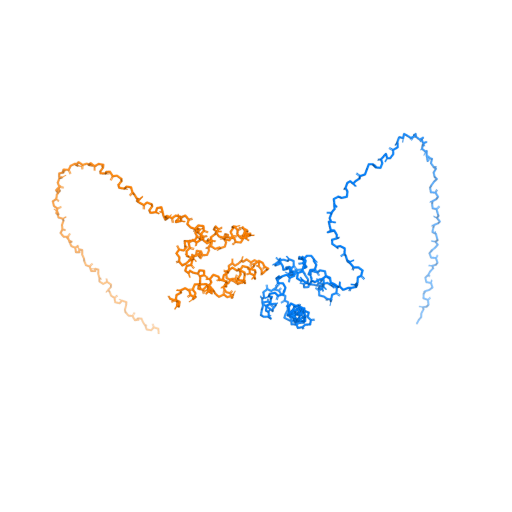1 57.62 50 GLN B N 1
ATOM 1344 C CA . GLN B 1 50 ? -6.652 16.609 18.328 1 57.62 50 GLN B CA 1
ATOM 1345 C C . GLN B 1 50 ? -5.586 17.172 17.391 1 57.62 50 GLN B C 1
ATOM 1347 O O . GLN B 1 50 ? -5.105 18.281 17.578 1 57.62 50 GLN B O 1
ATOM 1352 N N . PHE B 1 51 ? -4.789 16.406 16.734 1 66.19 51 PHE B N 1
ATOM 1353 C CA . PHE B 1 51 ? -3.922 16.906 15.672 1 66.19 51 PHE B CA 1
ATOM 1354 C C . PHE B 1 51 ? -4.586 18.047 14.914 1 66.19 51 PHE B C 1
ATOM 1356 O O . PHE B 1 51 ? -5.809 18.062 14.766 1 66.19 51 PHE B O 1
ATOM 1363 N N . PRO B 1 52 ? -3.764 19.203 14.883 1 80.06 52 PRO B N 1
ATOM 1364 C CA . PRO B 1 52 ? -4.293 20.312 14.07 1 80.06 52 PRO B CA 1
ATOM 1365 C C . PRO B 1 52 ? -4.879 19.828 12.742 1 80.06 52 PRO B C 1
ATOM 1367 O O . PRO B 1 52 ? -4.586 18.719 12.305 1 80.06 52 PRO B O 1
ATOM 1370 N N . ASP B 1 53 ? -5.77 20.547 12.234 1 91.25 53 ASP B N 1
ATOM 1371 C CA . ASP B 1 53 ? -6.359 20.297 10.922 1 91.25 53 ASP B CA 1
ATOM 1372 C C . ASP B 1 53 ? -5.273 20.109 9.859 1 91.25 53 ASP B C 1
ATOM 1374 O O . ASP B 1 53 ? -4.414 20.969 9.68 1 91.25 53 ASP B O 1
ATOM 1378 N N . PRO B 1 54 ? -5.262 18.969 9.227 1 96 54 PRO B N 1
ATOM 1379 C CA . PRO B 1 54 ? -4.25 18.688 8.203 1 96 54 PRO B CA 1
ATOM 1380 C C . PRO B 1 54 ? -4.129 19.812 7.172 1 96 54 PRO B C 1
ATOM 1382 O O . PRO B 1 54 ? -3.043 20.031 6.629 1 96 54 PRO B O 1
ATOM 1385 N N . ALA B 1 55 ? -5.207 20.484 6.977 1 95.5 55 ALA B N 1
ATOM 1386 C CA . ALA B 1 55 ? -5.199 21.562 5.988 1 95.5 55 ALA B CA 1
ATOM 1387 C C . ALA B 1 55 ? -4.23 22.672 6.391 1 95.5 55 ALA B C 1
ATOM 1389 O O . ALA B 1 55 ? -3.824 23.484 5.555 1 95.5 55 ALA B O 1
ATOM 1390 N N . GLU B 1 56 ? -3.875 22.672 7.641 1 95.88 56 GLU B N 1
ATOM 1391 C CA . GLU B 1 56 ? -3.002 23.719 8.156 1 95.88 56 GLU B CA 1
ATOM 1392 C C . GLU B 1 56 ? -1.604 23.188 8.445 1 95.88 56 GLU B C 1
ATOM 1394 O O . GLU B 1 56 ? -0.732 23.922 8.906 1 95.88 56 GLU B O 1
ATOM 1399 N N . TRP B 1 57 ? -1.376 21.953 8.125 1 97.62 57 TRP B N 1
ATOM 1400 C CA . TRP B 1 57 ? -0.085 21.344 8.414 1 97.62 57 TRP B CA 1
ATOM 1401 C C . TRP B 1 57 ? 1.005 21.906 7.516 1 97.62 57 TRP B C 1
ATOM 1403 O O . TRP B 1 57 ? 0.8 22.078 6.312 1 97.62 57 TRP B O 1
ATOM 1413 N N . ALA B 1 58 ? 2.123 22.234 8.109 1 97.69 58 ALA B N 1
ATOM 1414 C CA . ALA B 1 58 ? 3.357 22.453 7.359 1 97.69 58 ALA B CA 1
ATOM 1415 C C . ALA B 1 58 ? 4.027 21.125 7 1 97.69 58 ALA B C 1
ATOM 1417 O O . ALA B 1 58 ? 3.609 20.062 7.473 1 97.69 58 ALA B O 1
ATOM 1418 N N . VAL B 1 59 ? 5.121 21.234 6.141 1 98.44 59 VAL B N 1
ATOM 1419 C CA . VAL B 1 59 ? 5.871 20.047 5.738 1 98.44 59 VAL B CA 1
ATOM 1420 C C . VAL B 1 59 ? 6.379 19.312 6.977 1 98.44 59 VAL B C 1
ATOM 1422 O O . VAL B 1 59 ? 6.289 1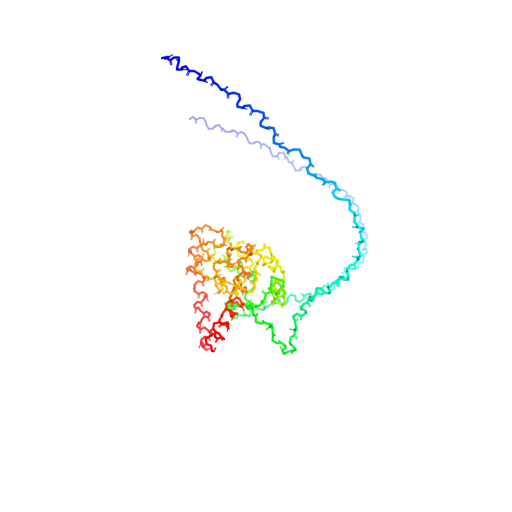8.094 7.055 1 98.44 59 VAL B O 1
ATOM 1425 N N . THR B 1 60 ? 6.82 20.047 7.938 1 98.06 60 THR B N 1
ATOM 1426 C CA . THR B 1 60 ? 7.371 19.453 9.156 1 98.06 60 THR B CA 1
ATOM 1427 C C . THR B 1 60 ? 6.289 18.703 9.93 1 98.06 60 THR B C 1
ATOM 1429 O O . THR B 1 60 ? 6.559 17.656 10.531 1 98.06 60 THR B O 1
ATOM 1432 N N . ASP B 1 61 ? 5.098 19.203 9.859 1 98.12 61 ASP B N 1
ATOM 1433 C CA . ASP B 1 61 ? 3.986 18.547 10.547 1 98.12 61 ASP B CA 1
ATOM 1434 C C . ASP B 1 61 ? 3.625 17.234 9.875 1 98.12 61 ASP B C 1
ATOM 1436 O O . ASP B 1 61 ? 3.342 16.234 10.562 1 98.12 61 ASP B O 1
ATOM 1440 N N . VAL B 1 62 ? 3.67 17.25 8.523 1 98.44 62 VAL B N 1
ATOM 1441 C CA . VAL B 1 62 ? 3.391 16.031 7.773 1 98.44 62 VAL B CA 1
ATOM 1442 C C . VAL B 1 62 ? 4.434 14.961 8.109 1 98.44 62 VAL B C 1
ATOM 1444 O O . VAL B 1 62 ? 4.09 13.812 8.367 1 98.44 62 VAL B O 1
ATOM 1447 N N . VAL B 1 63 ? 5.648 15.352 8.203 1 98.56 63 VAL B N 1
ATOM 1448 C CA . VAL B 1 63 ? 6.75 14.438 8.5 1 98.56 63 VAL B CA 1
ATOM 1449 C C . VAL B 1 63 ? 6.57 13.852 9.898 1 98.56 63 VAL B C 1
ATOM 1451 O O . VAL B 1 63 ? 6.684 12.633 10.086 1 98.56 63 VAL B O 1
ATOM 1454 N N . ASP B 1 64 ? 6.227 14.734 10.836 1 97.88 64 ASP B N 1
ATOM 1455 C CA . ASP B 1 64 ? 6.055 14.297 12.219 1 97.88 64 ASP B CA 1
ATOM 1456 C C . ASP B 1 64 ? 4.875 13.336 12.344 1 97.88 64 ASP B C 1
ATOM 1458 O O . ASP B 1 64 ? 4.93 12.375 13.117 1 97.88 64 ASP B O 1
ATOM 1462 N N . TYR B 1 65 ? 3.854 13.594 11.648 1 97.88 65 TYR B N 1
ATOM 1463 C CA . TYR B 1 65 ? 2.686 12.719 11.656 1 97.88 65 TYR B CA 1
ATOM 1464 C C . TYR B 1 65 ? 3.059 11.305 11.242 1 97.88 65 TYR B C 1
ATOM 1466 O O . TYR B 1 65 ? 2.707 10.336 11.914 1 97.88 65 TYR B O 1
ATOM 1474 N N . PHE B 1 66 ? 3.785 11.211 10.109 1 98.38 66 PHE B N 1
ATOM 1475 C CA . PHE B 1 66 ? 4.066 9.883 9.57 1 98.38 66 PHE B CA 1
ATOM 1476 C C . PHE B 1 66 ? 5.152 9.188 10.383 1 98.38 66 PHE B C 1
ATOM 1478 O O . PHE B 1 66 ? 5.148 7.957 10.508 1 98.38 66 PHE B O 1
ATOM 1485 N N . LYS B 1 67 ? 6.051 9.922 11.031 1 98.19 67 LYS B N 1
ATOM 1486 C CA . LYS B 1 67 ? 6.969 9.305 11.984 1 98.19 67 LYS B CA 1
ATOM 1487 C C . LYS B 1 67 ? 6.207 8.68 13.156 1 98.19 67 LYS B C 1
ATOM 1489 O O . LYS B 1 67 ? 6.477 7.539 13.531 1 98.19 67 LYS B O 1
ATOM 1494 N N . ALA B 1 68 ? 5.246 9.453 13.641 1 97.25 68 ALA B N 1
ATOM 1495 C CA . ALA B 1 68 ? 4.445 8.992 14.773 1 97.25 68 ALA B CA 1
ATOM 1496 C C . ALA B 1 68 ? 3.594 7.785 14.383 1 97.25 68 ALA B C 1
ATOM 1498 O O . ALA B 1 68 ? 3.324 6.914 15.211 1 97.25 68 ALA B O 1
ATOM 1499 N N . ALA B 1 69 ? 3.221 7.707 13.117 1 97.06 69 ALA B N 1
ATOM 1500 C CA . ALA B 1 69 ? 2.377 6.625 12.609 1 97.06 69 ALA B CA 1
ATOM 1501 C C . ALA B 1 69 ? 3.203 5.379 12.312 1 97.06 69 ALA B C 1
ATOM 1503 O O . ALA B 1 69 ? 2.652 4.336 11.953 1 97.06 69 ALA B O 1
ATOM 1504 N N . GLY B 1 70 ? 4.426 5.469 12.406 1 97.38 70 GLY B N 1
ATOM 1505 C CA . GLY B 1 70 ? 5.285 4.305 12.242 1 97.38 70 GLY B CA 1
ATOM 1506 C C . GLY B 1 70 ? 6.016 4.281 10.914 1 97.38 70 GLY B C 1
ATOM 1507 O O . GLY B 1 70 ? 6.621 3.273 10.555 1 97.38 70 GLY B O 1
ATOM 1508 N N . PHE B 1 71 ? 5.945 5.332 10.188 1 98.31 71 PHE B N 1
ATOM 1509 C CA . PHE B 1 71 ? 6.594 5.414 8.883 1 98.31 71 PHE B CA 1
ATOM 1510 C C . PHE B 1 71 ? 7.781 6.367 8.93 1 98.31 71 PHE B C 1
ATOM 1512 O O . PHE B 1 71 ? 7.883 7.281 8.109 1 98.31 71 PHE B O 1
ATOM 1519 N N . GLU B 1 72 ? 8.703 6.082 9.836 1 98.06 72 GLU B N 1
ATOM 1520 C CA . GLU B 1 72 ? 9.867 6.938 10.047 1 98.06 72 GLU B CA 1
ATOM 1521 C C . GLU B 1 72 ? 10.781 6.941 8.828 1 98.06 72 GLU B C 1
ATOM 1523 O O . GLU B 1 72 ? 11.312 7.988 8.445 1 98.06 72 GLU B O 1
ATOM 1528 N N . GLU B 1 73 ? 10.898 5.734 8.211 1 98.25 73 GLU B N 1
ATOM 1529 C CA . GLU B 1 73 ? 11.781 5.605 7.055 1 98.25 73 GLU B CA 1
ATOM 1530 C C . GLU B 1 73 ? 11.211 6.34 5.844 1 98.25 73 GLU B C 1
ATOM 1532 O O . GLU B 1 73 ? 11.961 6.887 5.031 1 98.25 73 GLU B O 1
ATOM 1537 N N . GLN B 1 74 ? 9.961 6.434 5.766 1 98.38 74 GLN B N 1
ATOM 1538 C CA . GLN B 1 74 ? 9.305 7.012 4.602 1 98.38 74 GLN B CA 1
ATOM 1539 C C . GLN B 1 74 ? 8.984 8.492 4.824 1 98.38 74 GLN B C 1
ATOM 1541 O O . GLN B 1 74 ? 8.734 9.227 3.869 1 98.38 74 GLN B O 1
ATOM 1546 N N . ALA B 1 75 ? 9.039 8.93 6.105 1 98.75 75 ALA B N 1
ATOM 1547 C CA . ALA B 1 75 ? 8.633 10.289 6.449 1 98.75 75 ALA B CA 1
ATOM 1548 C C . ALA B 1 75 ? 9.508 11.32 5.746 1 98.75 75 ALA B C 1
ATOM 1550 O O . ALA B 1 75 ? 9.039 12.398 5.379 1 98.75 75 ALA B O 1
ATOM 1551 N N . GLY B 1 76 ? 10.688 10.992 5.48 1 98.44 76 GLY B N 1
ATOM 1552 C CA . GLY B 1 76 ? 11.609 11.898 4.82 1 98.44 76 GLY B CA 1
ATOM 1553 C C . GLY B 1 76 ? 11.195 12.242 3.398 1 98.44 76 GLY B C 1
ATOM 1554 O O . GLY B 1 76 ? 11.555 13.297 2.881 1 98.44 76 GLY B O 1
ATOM 1555 N N . ALA B 1 77 ? 10.508 11.336 2.76 1 98.75 77 ALA B N 1
ATOM 1556 C CA . ALA B 1 77 ? 10.055 11.562 1.391 1 98.75 77 ALA B CA 1
ATOM 1557 C C . ALA B 1 77 ? 9.102 12.758 1.318 1 98.75 77 ALA B C 1
ATOM 1559 O O . ALA B 1 77 ? 9.117 13.508 0.34 1 98.75 77 ALA B O 1
ATOM 1560 N N . PHE B 1 78 ? 8.328 12.93 2.357 1 98.75 78 PHE B N 1
ATOM 1561 C CA . PHE B 1 78 ? 7.391 14.047 2.393 1 98.75 78 PHE B CA 1
ATOM 1562 C C . PHE B 1 78 ? 8.133 15.375 2.52 1 98.75 78 PHE B C 1
ATOM 1564 O O . PHE B 1 78 ? 7.707 16.391 1.963 1 98.75 78 PHE B O 1
ATOM 1571 N N . GLN B 1 79 ? 9.164 15.312 3.246 1 98.62 79 GLN B N 1
ATOM 1572 C CA . GLN B 1 79 ? 10.016 16.5 3.355 1 98.62 79 GLN B CA 1
ATOM 1573 C C . GLN B 1 79 ? 10.719 16.781 2.035 1 98.62 79 GLN B C 1
ATOM 1575 O O . GLN B 1 79 ? 10.719 17.922 1.559 1 98.62 79 GLN B O 1
ATOM 1580 N N . ASP B 1 80 ? 11.297 15.75 1.422 1 98.69 80 ASP B N 1
ATOM 1581 C CA . ASP B 1 80 ? 12.031 15.883 0.168 1 98.69 80 ASP B CA 1
ATOM 1582 C C . ASP B 1 80 ? 11.133 16.422 -0.938 1 98.69 80 ASP B C 1
ATOM 1584 O O . ASP B 1 80 ? 11.586 17.203 -1.786 1 98.69 80 ASP B O 1
ATOM 1588 N N . GLN B 1 81 ? 9.922 16.047 -0.944 1 98.44 81 GLN B N 1
ATOM 1589 C CA . GLN B 1 81 ? 8.969 16.438 -1.978 1 98.44 81 GLN B CA 1
ATOM 1590 C C . GLN B 1 81 ? 8.172 17.672 -1.551 1 98.44 81 GLN B C 1
ATOM 1592 O O . GLN B 1 81 ? 7.238 18.078 -2.242 1 98.44 81 GLN B O 1
ATOM 1597 N N . GLU B 1 82 ? 8.469 18.172 -0.45 1 98.62 82 GLU B N 1
ATOM 1598 C CA . GLU B 1 82 ? 7.863 19.391 0.087 1 98.62 82 GLU B CA 1
ATOM 1599 C C . GLU B 1 82 ? 6.344 19.25 0.164 1 98.62 82 GLU B C 1
ATOM 1601 O O . GLU B 1 82 ? 5.617 20.141 -0.286 1 98.62 82 GLU B O 1
ATOM 1606 N N . ILE B 1 83 ? 5.961 18.125 0.675 1 98.81 83 ILE B N 1
ATOM 1607 C CA . ILE B 1 83 ? 4.535 17.859 0.827 1 98.81 83 ILE B CA 1
ATOM 1608 C C . ILE B 1 83 ? 4.043 18.438 2.152 1 98.81 83 ILE B C 1
ATOM 1610 O O . ILE B 1 83 ? 4.371 17.922 3.223 1 98.81 83 ILE B O 1
ATOM 1614 N N . ASP B 1 84 ? 3.279 19.438 2.086 1 98.5 84 ASP B N 1
ATOM 1615 C CA . ASP B 1 84 ? 2.584 19.984 3.246 1 98.5 84 ASP B CA 1
ATOM 1616 C C . ASP B 1 84 ? 1.179 19.406 3.371 1 98.5 84 ASP B C 1
ATOM 1618 O O . ASP B 1 84 ? 0.804 18.5 2.613 1 98.5 84 ASP B O 1
ATOM 1622 N N . GLY B 1 85 ? 0.438 19.844 4.387 1 98.44 85 GLY B N 1
ATOM 1623 C CA . GLY B 1 85 ? -0.905 19.344 4.629 1 98.44 85 GLY B CA 1
ATOM 1624 C C . GLY B 1 85 ? -1.829 19.516 3.436 1 98.44 85 GLY B C 1
ATOM 1625 O O . GLY B 1 85 ? -2.533 18.578 3.053 1 98.44 85 GLY B O 1
ATOM 1626 N N . LYS B 1 86 ? -1.797 20.734 2.818 1 98.06 86 LYS B N 1
ATOM 1627 C CA . LYS B 1 86 ? -2.635 20.969 1.647 1 98.06 86 LYS B CA 1
ATOM 1628 C C . LYS B 1 86 ? -2.279 20.016 0.513 1 98.06 86 LYS B C 1
ATOM 1630 O O . LYS B 1 86 ? -3.164 19.469 -0.147 1 98.06 86 LYS B O 1
ATOM 1635 N N . SER B 1 87 ? -1.022 19.844 0.34 1 98.69 87 SER B N 1
ATOM 1636 C CA . SER B 1 87 ? -0.564 18.906 -0.672 1 98.69 87 SER B CA 1
ATOM 1637 C C . SER B 1 87 ? -0.991 17.484 -0.332 1 98.69 87 SER B C 1
ATOM 1639 O O . SER B 1 87 ? -1.403 16.719 -1.213 1 98.69 87 SER B O 1
ATOM 1641 N N . LEU B 1 88 ? -0.825 17.141 0.898 1 98.69 88 LEU B N 1
ATOM 1642 C CA . LEU B 1 88 ? -1.193 15.812 1.367 1 98.69 88 LEU B CA 1
ATOM 1643 C C . LEU B 1 88 ? -2.652 15.508 1.048 1 98.69 88 LEU B C 1
ATOM 1645 O O . LEU B 1 88 ? -2.975 14.422 0.571 1 98.69 88 LEU B O 1
ATOM 1649 N N . LEU B 1 89 ? -3.488 16.469 1.244 1 98.25 89 LEU B N 1
ATOM 1650 C CA . LEU B 1 89 ? -4.926 16.297 1.052 1 98.25 89 LEU B CA 1
ATOM 1651 C C . LEU B 1 89 ? -5.27 16.219 -0.432 1 98.25 89 LEU B C 1
ATOM 1653 O O . LEU B 1 89 ? -6.348 15.75 -0.798 1 98.25 89 LEU B O 1
ATOM 1657 N N . LEU B 1 90 ? -4.375 16.641 -1.3 1 98.25 90 LEU B N 1
ATOM 1658 C CA . LEU B 1 90 ? -4.594 16.641 -2.742 1 98.25 90 LEU B CA 1
ATOM 1659 C C . LEU B 1 90 ? -4.031 15.367 -3.377 1 98.25 90 LEU B C 1
ATOM 1661 O O . LEU B 1 90 ? -4.336 15.062 -4.531 1 98.25 90 LEU B O 1
ATOM 1665 N N . MET B 1 91 ? -3.234 14.633 -2.678 1 98.38 91 MET B N 1
ATOM 1666 C CA . MET B 1 91 ? -2.533 13.492 -3.264 1 98.38 91 MET B CA 1
ATOM 1667 C C . MET B 1 91 ? -3.512 12.391 -3.639 1 98.38 91 MET B C 1
ATOM 1669 O O . MET B 1 91 ? -4.402 12.047 -2.857 1 98.38 91 MET B O 1
ATOM 1673 N N . THR B 1 92 ? -3.297 11.891 -4.863 1 98.31 92 THR B N 1
ATOM 1674 C CA . THR B 1 92 ? -3.996 10.672 -5.254 1 98.31 92 THR B CA 1
ATOM 1675 C C . THR B 1 92 ? -3.23 9.43 -4.789 1 98.31 92 THR B C 1
ATOM 1677 O O . THR B 1 92 ? -2.084 9.539 -4.348 1 98.31 92 THR B O 1
ATOM 1680 N N . ARG B 1 93 ? -3.91 8.281 -4.957 1 97.62 93 ARG B N 1
ATOM 1681 C CA . ARG B 1 93 ? -3.258 7 -4.703 1 97.62 93 ARG B CA 1
ATOM 1682 C C . ARG B 1 93 ? -2 6.848 -5.551 1 97.62 93 ARG B C 1
ATOM 1684 O O . ARG B 1 93 ? -0.948 6.449 -5.043 1 97.62 93 ARG B O 1
ATOM 1691 N N . ASN B 1 94 ? -2.092 7.168 -6.762 1 97.81 94 ASN B N 1
ATOM 1692 C CA . ASN B 1 94 ? -0.968 7.035 -7.684 1 97.81 94 ASN B CA 1
ATOM 1693 C C . ASN B 1 94 ? 0.196 7.934 -7.277 1 97.81 94 ASN B C 1
ATOM 1695 O O . ASN B 1 94 ? 1.358 7.543 -7.395 1 97.81 94 ASN B O 1
ATOM 1699 N N . ASP B 1 95 ? -0.079 9.109 -6.777 1 98.44 95 ASP B N 1
ATOM 1700 C CA . ASP B 1 95 ? 0.975 10.016 -6.336 1 98.44 95 ASP B CA 1
ATOM 1701 C C . ASP B 1 95 ? 1.799 9.398 -5.207 1 98.44 95 ASP B C 1
ATOM 1703 O O . ASP B 1 95 ? 3.029 9.484 -5.215 1 98.44 95 ASP B O 1
ATOM 1707 N N . VAL B 1 96 ? 1.126 8.781 -4.305 1 98.69 96 VAL B N 1
ATOM 1708 C CA . VAL B 1 96 ? 1.787 8.211 -3.139 1 98.69 96 VAL B CA 1
ATOM 1709 C C . VAL B 1 96 ? 2.6 6.988 -3.553 1 98.69 96 VAL B C 1
ATOM 1711 O O . VAL B 1 96 ? 3.742 6.816 -3.121 1 98.69 96 VAL B O 1
ATOM 1714 N N . LEU B 1 97 ? 2.062 6.152 -4.457 1 98.19 97 LEU B N 1
ATOM 1715 C CA . LEU B 1 97 ? 2.664 4.867 -4.797 1 98.19 97 LEU B CA 1
ATOM 1716 C C . LEU B 1 97 ? 3.82 5.047 -5.773 1 98.19 97 LEU B C 1
ATOM 1718 O O . LEU B 1 97 ? 4.793 4.289 -5.738 1 98.19 97 LEU B O 1
ATOM 1722 N N . THR B 1 98 ? 3.779 6.18 -6.539 1 96.56 98 THR B N 1
ATOM 1723 C CA . THR B 1 98 ? 4.754 6.309 -7.617 1 96.56 98 THR B CA 1
ATOM 1724 C C . THR B 1 98 ? 5.527 7.617 -7.492 1 96.56 98 THR B C 1
ATOM 1726 O O . THR B 1 98 ? 6.613 7.762 -8.055 1 96.56 98 THR B O 1
ATOM 1729 N N . GLY B 1 99 ? 5.059 8.516 -6.707 1 96.25 99 GLY B N 1
ATOM 1730 C CA . GLY B 1 99 ? 5.637 9.852 -6.715 1 96.25 99 GLY B CA 1
ATOM 1731 C C . GLY B 1 99 ? 6.582 10.102 -5.555 1 96.25 99 GLY B C 1
ATOM 1732 O O . GLY B 1 99 ? 7.398 11.016 -5.598 1 96.25 99 GLY B O 1
ATOM 1733 N N . LEU B 1 100 ? 6.48 9.375 -4.5 1 97.94 100 LEU B N 1
ATOM 1734 C CA . LEU B 1 100 ? 7.23 9.648 -3.279 1 97.94 100 LEU B CA 1
ATOM 1735 C C . LEU B 1 100 ? 8.508 8.812 -3.23 1 97.94 100 LEU B C 1
ATOM 1737 O O . LEU B 1 100 ? 9.344 9 -2.338 1 97.94 100 LEU B O 1
ATOM 1741 N N . SER B 1 101 ? 8.672 7.98 -4.199 1 96.56 101 SER B N 1
ATOM 1742 C CA . SER B 1 101 ? 9.867 7.145 -4.285 1 96.56 101 SER B CA 1
ATOM 1743 C C . SER B 1 101 ? 10.039 6.301 -3.025 1 96.56 101 SER B C 1
ATOM 1745 O O . SER B 1 101 ? 11.141 6.188 -2.492 1 96.56 101 SER B O 1
ATOM 1747 N N . ILE B 1 102 ? 8.984 5.781 -2.5 1 97.69 102 ILE B N 1
ATOM 1748 C CA . ILE B 1 102 ? 9.016 4.848 -1.38 1 97.69 102 ILE B CA 1
ATOM 1749 C C . ILE B 1 102 ? 8.578 3.461 -1.852 1 97.69 102 ILE B C 1
ATOM 1751 O O . ILE B 1 102 ? 7.992 3.32 -2.93 1 97.69 102 ILE B O 1
ATOM 1755 N N . LYS B 1 103 ? 8.961 2.496 -1.14 1 98.31 103 LYS B N 1
ATOM 1756 C CA . LYS B 1 103 ? 8.594 1.13 -1.502 1 98.31 103 LYS B CA 1
ATOM 1757 C C . LYS B 1 103 ? 7.082 0.951 -1.527 1 98.31 103 LYS B C 1
ATOM 1759 O O . LYS B 1 103 ? 6.359 1.631 -0.795 1 98.31 103 LYS B O 1
ATOM 1764 N N . LEU B 1 104 ? 6.637 -0.012 -2.385 1 98.56 104 LEU B N 1
ATOM 1765 C CA . LEU B 1 104 ? 5.215 -0.191 -2.658 1 98.56 104 LEU B CA 1
ATOM 1766 C C . LEU B 1 104 ? 4.473 -0.636 -1.403 1 98.56 104 LEU B C 1
ATOM 1768 O O . LEU B 1 104 ? 3.365 -0.164 -1.131 1 98.56 104 LEU B O 1
ATOM 1772 N N . GLY B 1 105 ? 5.039 -1.482 -0.527 1 98.69 105 GLY B N 1
ATOM 1773 C CA . GLY B 1 105 ? 4.383 -1.961 0.679 1 98.69 105 GLY B CA 1
ATOM 1774 C C . GLY B 1 105 ? 3.988 -0.844 1.626 1 98.69 105 GLY B C 1
ATOM 1775 O O . GLY B 1 105 ? 2.799 -0.605 1.852 1 98.69 105 GLY B O 1
ATOM 1776 N N . PRO B 1 106 ? 4.957 -0.167 2.051 1 98.75 106 PRO B N 1
ATOM 1777 C CA . PRO B 1 106 ? 4.66 0.975 2.92 1 98.75 106 PRO B CA 1
ATOM 1778 C C . PRO B 1 106 ? 3.791 2.027 2.232 1 98.75 106 PRO B C 1
ATOM 1780 O O . PRO B 1 106 ? 2.934 2.641 2.875 1 98.75 106 PRO B O 1
ATOM 1783 N N . ALA B 1 107 ? 3.998 2.279 0.961 1 98.88 107 ALA B N 1
ATOM 1784 C CA . ALA B 1 107 ? 3.215 3.279 0.239 1 98.88 107 ALA B CA 1
ATOM 1785 C C . ALA B 1 107 ? 1.729 2.939 0.27 1 98.88 107 ALA B C 1
ATOM 1787 O O . ALA B 1 107 ? 0.888 3.82 0.467 1 98.88 107 ALA B O 1
ATOM 1788 N N . LEU B 1 108 ? 1.441 1.695 0.073 1 98.81 108 LEU B N 1
ATOM 1789 C CA . LEU B 1 108 ? 0.059 1.233 0.111 1 98.81 108 LEU B CA 1
ATOM 1790 C C . LEU B 1 108 ? -0.572 1.517 1.471 1 98.81 108 LEU B C 1
ATOM 1792 O O . LEU B 1 108 ? -1.698 2.014 1.546 1 98.81 108 LEU B O 1
ATOM 1796 N N . LYS B 1 109 ? 0.15 1.286 2.461 1 98.69 109 LYS B N 1
ATOM 1797 C CA . LYS B 1 109 ? -0.35 1.506 3.814 1 98.69 109 LYS B CA 1
ATOM 1798 C C . LYS B 1 109 ? -0.483 2.996 4.117 1 98.69 109 LYS B C 1
ATOM 1800 O O . LYS B 1 109 ? -1.458 3.426 4.738 1 98.69 109 LYS B O 1
ATOM 1805 N N . ILE B 1 110 ? 0.518 3.676 3.662 1 98.81 110 ILE B N 1
ATOM 1806 C CA . ILE B 1 110 ? 0.483 5.121 3.861 1 98.81 110 ILE B CA 1
ATOM 1807 C C . ILE B 1 110 ? -0.778 5.699 3.221 1 98.81 110 ILE B C 1
ATOM 1809 O O . ILE B 1 110 ? -1.505 6.469 3.854 1 98.81 110 ILE B O 1
ATOM 1813 N N . TYR B 1 111 ? -1.029 5.336 2.008 1 98.88 111 TYR B N 1
ATOM 1814 C CA . TYR B 1 111 ? -2.197 5.898 1.337 1 98.88 111 TYR B CA 1
ATOM 1815 C C . TYR B 1 111 ? -3.486 5.414 1.99 1 98.88 111 TYR B C 1
ATOM 1817 O O . TYR B 1 111 ? -4.332 6.219 2.381 1 98.88 111 TYR B O 1
ATOM 1825 N N . GLU B 1 112 ? -3.588 4.191 2.162 1 98.62 112 GLU B N 1
ATOM 1826 C CA . GLU B 1 112 ? -4.855 3.594 2.562 1 98.62 112 GLU B CA 1
ATOM 1827 C C . GLU B 1 112 ? -5.199 3.945 4.008 1 98.62 112 GLU B C 1
ATOM 1829 O O . GLU B 1 112 ? -6.363 4.203 4.332 1 98.62 112 GLU B O 1
ATOM 1834 N N . TYR B 1 113 ? -4.18 3.951 4.832 1 98.31 113 TYR B N 1
ATOM 1835 C CA . TYR B 1 113 ? -4.484 4.055 6.254 1 98.31 113 TYR B CA 1
ATOM 1836 C C . TYR B 1 113 ? -4.34 5.492 6.738 1 98.31 113 TYR B C 1
ATOM 1838 O O . TYR B 1 113 ? -4.801 5.836 7.828 1 98.31 113 TYR B O 1
ATOM 1846 N N . HIS B 1 114 ? -3.814 6.312 5.926 1 98.44 114 HIS B N 1
ATOM 1847 C CA . HIS B 1 114 ? -3.518 7.629 6.48 1 98.44 114 HIS B CA 1
ATOM 1848 C C . HIS B 1 114 ? -3.971 8.734 5.535 1 98.44 114 HIS B C 1
ATOM 1850 O O . HIS B 1 114 ? -4.797 9.57 5.906 1 98.44 114 HIS B O 1
ATOM 1856 N N . VAL B 1 115 ? -3.537 8.75 4.32 1 98.62 115 VAL B N 1
ATOM 1857 C CA . VAL B 1 115 ? -3.869 9.836 3.404 1 98.62 115 VAL B CA 1
ATOM 1858 C C . VAL B 1 115 ? -5.367 9.828 3.115 1 98.62 115 VAL B C 1
ATOM 1860 O O . VAL B 1 115 ? -6.043 10.844 3.273 1 98.62 115 VAL B O 1
ATOM 1863 N N . LYS B 1 116 ? -5.824 8.695 2.797 1 98.25 116 LYS B N 1
ATOM 1864 C CA . LYS B 1 116 ? -7.23 8.562 2.43 1 98.25 116 LYS B CA 1
ATOM 1865 C C . LYS B 1 116 ? -8.141 8.961 3.588 1 98.25 116 LYS B C 1
ATOM 1867 O O . LYS B 1 116 ? -9.055 9.773 3.414 1 98.25 116 LYS B O 1
ATOM 1872 N N . PRO B 1 117 ? -7.934 8.477 4.797 1 97.69 117 PRO B N 1
ATOM 1873 C CA . PRO B 1 117 ? -8.766 8.891 5.926 1 97.69 117 PRO B CA 1
ATOM 1874 C C . PRO B 1 117 ? -8.68 10.398 6.195 1 97.69 117 PRO B C 1
ATOM 1876 O O . PRO B 1 117 ? -9.688 11.023 6.539 1 97.69 117 PRO B O 1
ATOM 1879 N N . LEU B 1 118 ? -7.543 10.977 6.094 1 97.44 118 LEU B N 1
ATOM 1880 C CA . LEU B 1 118 ? -7.387 12.406 6.328 1 97.44 118 LEU B CA 1
ATOM 1881 C C . LEU B 1 118 ? -8.156 13.211 5.285 1 97.44 118 LEU B C 1
ATOM 1883 O O . LEU B 1 118 ? -8.781 14.227 5.613 1 97.44 118 LEU B O 1
ATOM 1887 N N . GLN B 1 119 ? -8.141 12.734 4.043 1 97.38 119 GLN B N 1
ATOM 1888 C CA . GLN B 1 119 ? -8.875 13.391 2.971 1 97.38 119 GLN B CA 1
ATOM 1889 C C . GLN B 1 119 ? -10.383 13.297 3.199 1 97.38 119 GLN B C 1
ATOM 1891 O O . GLN B 1 119 ? -11.109 14.281 3.006 1 97.38 119 GLN B O 1
ATOM 1896 N N . THR B 1 120 ? -10.789 12.164 3.633 1 97.25 120 THR B N 1
ATOM 1897 C CA . THR B 1 120 ? -12.211 11.93 3.863 1 97.25 120 THR B CA 1
ATOM 1898 C C . THR B 1 120 ? -12.719 12.805 5.004 1 97.25 120 THR B C 1
ATOM 1900 O O . THR B 1 120 ? -13.805 13.383 4.906 1 97.25 120 THR B O 1
ATOM 1903 N N . GLN B 1 121 ? -11.938 12.797 6.023 1 94.25 121 GLN B N 1
ATOM 1904 C CA . GLN B 1 121 ? -12.297 13.633 7.168 1 94.25 121 GLN B CA 1
ATOM 1905 C C . GLN B 1 121 ? -12.352 15.109 6.781 1 94.25 121 GLN B C 1
ATOM 1907 O O . GLN B 1 121 ? -13.227 15.844 7.238 1 94.25 121 GLN B O 1
ATOM 1912 N N . HIS B 1 122 ? -11.516 15.531 5.984 1 93.94 122 HIS B N 1
ATOM 1913 C CA . HIS B 1 122 ? -11.477 16.922 5.531 1 93.94 122 HIS B CA 1
ATOM 1914 C C . HIS B 1 122 ? -12.695 17.25 4.691 1 93.94 122 HIS B C 1
ATOM 1916 O O . HIS B 1 122 ? -13.242 18.359 4.801 1 93.94 122 HIS B O 1
ATOM 1922 N N . LEU B 1 123 ? -13.086 16.375 3.82 1 91.5 123 LEU B N 1
ATOM 1923 C CA . LEU B 1 123 ? -14.25 16.578 2.965 1 91.5 123 LEU B CA 1
ATOM 1924 C C . LEU B 1 123 ? -15.523 16.672 3.797 1 91.5 123 LEU B C 1
ATOM 1926 O O . LEU B 1 123 ? -16.406 17.469 3.486 1 91.5 123 LEU B O 1
ATOM 1930 N N . LYS B 1 124 ? -15.555 15.969 4.84 1 88.5 124 LYS B N 1
ATOM 1931 C CA . LYS B 1 124 ? -16.734 15.984 5.711 1 88.5 124 LYS B CA 1
ATOM 1932 C C . LYS B 1 124 ? -16.797 17.266 6.52 1 88.5 124 LYS B C 1
ATOM 1934 O O . LYS B 1 124 ? -17.891 17.828 6.723 1 88.5 124 LYS B O 1
ATOM 1939 N N . SER B 1 125 ? -15.734 17.734 6.93 1 83 125 SER B N 1
ATOM 1940 C CA . SER B 1 125 ? -15.711 18.953 7.723 1 83 125 SER B CA 1
ATOM 1941 C C . SER B 1 125 ? -16.016 20.188 6.867 1 83 125 SER B C 1
ATOM 1943 O O . SER B 1 125 ? -16.594 21.156 7.352 1 83 125 SER B O 1
ATOM 1945 N N . ASN B 1 126 ? -15.641 20.062 5.703 1 76.31 126 ASN B N 1
ATOM 1946 C CA . ASN B 1 126 ? -15.906 21.203 4.832 1 76.31 126 ASN B CA 1
ATOM 1947 C C . ASN B 1 126 ? -17.312 21.172 4.27 1 76.31 126 ASN B C 1
ATOM 1949 O O . ASN B 1 126 ? -17.859 22.188 3.838 1 76.31 126 ASN B O 1
ATOM 1953 N N . ALA B 1 127 ? -17.781 20.016 4.242 1 72.5 127 ALA B N 1
ATOM 1954 C CA . ALA B 1 127 ? -19.188 19.938 3.814 1 72.5 127 ALA B CA 1
ATOM 1955 C C . ALA B 1 127 ? -20.125 20.328 4.953 1 72.5 127 ALA B C 1
ATOM 1957 O O . ALA B 1 127 ? -21.266 20.719 4.711 1 72.5 127 ALA B O 1
ATOM 1958 N N . ALA B 1 128 ? -19.625 20.375 6.156 1 57.16 128 ALA B N 1
ATOM 1959 C CA . ALA B 1 128 ? -20.516 20.781 7.246 1 57.16 128 ALA B CA 1
ATOM 1960 C C . ALA B 1 128 ? -20.406 22.281 7.5 1 57.16 128 ALA B C 1
ATOM 1962 O O . ALA B 1 128 ? -19.344 22.875 7.305 1 57.16 128 ALA B O 1
#

InterPro domains:
  IPR001660 Sterile alpha motif domain [PF00536] (56-111)
  IPR001660 Sterile alpha motif domain [PS50105] (57-105)
  IPR001660 Sterile alpha motif domain [SM00454] (54-121)
  IPR013761 Sterile alpha motif/pointed domain superfamily [G3DSA:1.10.150.50] (52-124)
  IPR013761 Sterile alpha motif/pointed domain superfamily [SSF47769] (43-122)
  IPR050548 Polycomb group and chromatin remodeling factors [PTHR12247] (32-122)

pLDDT: mean 70.62, std 32.16, range [20.34, 98.88]

Organism: NCBI:txid299321

Sequence (256 aa):
MLLMDVPSREEPPSVKMPNDVPAADGKEPAGVENKTNGSVENKTVEENGQFPDPAEWAVTDVVDYFKAAGFEEQAGAFQDQEIDGKSLLLMTRNDVLTGLSIKLGPALKIYEYHVKPLQTQHLKSNAAMLLMDVPSREEPPSVKMPNDVPAADGKEPAGVENKTNGSVENKTVEENGQFPDPAEWAVTDVVDYFKAAGFEEQAGAFQDQEIDGKSLLLMTRNDVLTGLSIKLGPALKIYEYHVKPLQTQHLKSNAA

Secondary structure (DSSP, 8-state):
----------------------------------------------SSS----GGG--HHHHHHHHHHTT-HHHHHHHHHTT--HHHHHH--HHIIIIIS---HHHHHHHIIIIIHHHHHHHHHHHH-/----------------------------------------------SSSS---GGG--HHHHHHHHHHTT-HHHHHHHHHTT--HHHHHH--HHIIIIIS---HHHHHHHIIIIIHHHHHHHHHHHH-

Radius of gyration: 37.54 Å; Cα contacts (8 Å, |Δi|>4): 195; chains: 2; bounding box: 72×119×85 Å

Solvent-accessible surface area (backbone atoms only — not comparable to full-atom values): 15972 Å² total; per-residue (Å²): 137,83,79,78,72,79,76,80,80,76,74,80,80,77,82,66,85,78,83,82,86,90,86,84,87,80,82,84,80,71,79,74,76,79,74,76,72,75,71,66,74,66,76,66,77,59,80,68,86,57,73,74,57,51,74,72,31,43,34,67,50,44,27,50,50,32,35,74,71,69,35,55,87,54,20,55,37,36,50,75,26,51,25,23,19,55,33,50,59,65,54,49,70,64,42,45,48,66,62,47,77,49,61,60,69,61,23,52,48,45,36,64,71,43,45,49,54,54,37,53,54,50,53,52,57,68,71,97,132,84,80,78,82,78,77,82,82,77,77,81,79,81,79,70,77,87,82,76,83,78,75,83,74,82,90,76,84,70,78,79,75,79,80,74,76,72,71,68,71,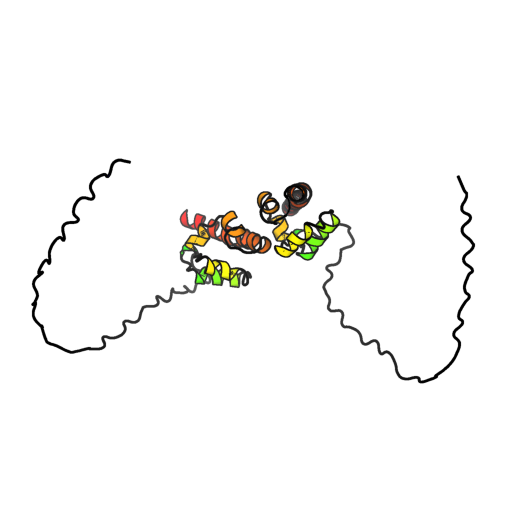67,74,71,74,63,78,67,87,58,77,73,61,51,73,72,31,46,34,68,49,42,27,51,50,33,36,73,72,67,35,56,87,56,19,54,36,36,50,76,67,63,32,22,18,55,50,50,57,66,56,49,68,63,44,46,47,66,63,46,78,47,46,48,17,59,24,48,47,46,36,65,71,42,44,48,52,54,35,52,52,49,53,52,58,67,70,96